Protein AF-0000000073370121 (afdb_homodimer)

InterPro domains:
  IPR009959 Polyketide cyclase SnoaL-like [PF07366] (21-141)
  IPR009959 Polyketide cyclase SnoaL-like [PTHR38436] (19-141)
  IPR032710 NTF2-like domain superfamily [SSF54427] (16-142)

Organism: Flavobacterium johnsoniae (strain ATCC 17061 / DSM 2064 / JCM 8514 / BCRC 14874 / CCUG 350202 / NBRC 14942 / NCIMB 11054 / UW101) (NCBI:txid376686)

Nearest PDB structures (foldseek):
  6hnn-assembly2_D  TM=8.855E-01  e=2.882E-12  Streptomyces antibioticus
  2gey-assembly3_C-2  TM=8.366E-01  e=4.255E-12  Streptomyces galilaeus
  2gey-assembly1_B  TM=8.283E-01  e=1.284E-11  Streptomyces galilaeus
  2gey-assembly3_A  TM=8.317E-01  e=1.896E-11  Streptomyces galilaeus
  3kkg-assembly1_A-2  TM=8.289E-01  e=3.188E-11  Jannaschia sp. CCS1

Sequence (288 aa):
MEKEDNGVVKALTKQEINTIERFYAAWNLKKPEVLDEICMPDWKDIPLAPQQEDNPKGLQAIMKFLFELCPDIEIVIHEIFGSHERAAVRASMQFTHVNEIMGIAPTNKKVTVALHEFHYLKNGKLTHTWHLEDWFGLVMQSKQMEKEDNGVVKALTKQEINTIERFYAAWNLKKPEVLDEICMPDWKDIPLAPQQEDNPKGLQAIMKFLFELCPDIEIVIHEIFGSHERAAVRASMQFTHVNEIMGIAPTNKKVTVALHEFHYLKNGKLTHTWHLEDWFGLVMQSKQ

Radius of gyration: 19.74 Å; Cα contacts (8 Å, |Δi|>4): 604; chains: 2; bounding box: 48×62×50 Å

Structure (mmCIF, N/CA/C/O backbone):
data_AF-0000000073370121-model_v1
#
loop_
_entity.id
_entity.type
_e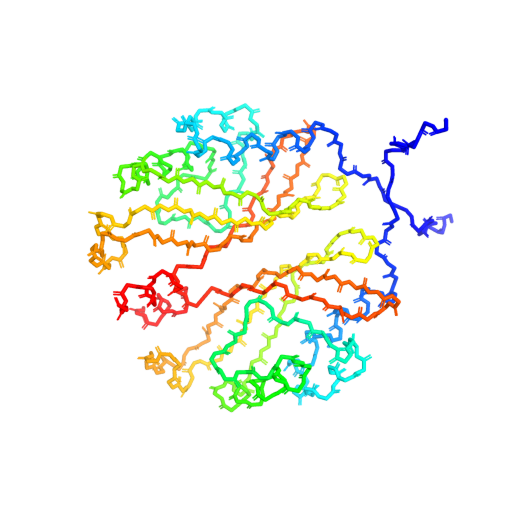ntity.pdbx_description
1 polymer 'Ester cyclase'
#
loop_
_atom_site.group_PDB
_atom_site.id
_atom_site.type_symbol
_atom_site.label_atom_id
_atom_site.label_alt_id
_atom_site.label_comp_id
_atom_site.label_asym_id
_atom_site.label_entity_id
_atom_site.label_seq_id
_atom_site.pdbx_PDB_ins_code
_atom_site.Cartn_x
_atom_site.Cartn_y
_atom_site.Cartn_z
_atom_site.occupancy
_atom_site.B_iso_or_equiv
_atom_site.auth_seq_id
_atom_site.auth_comp_id
_atom_site.auth_asym_id
_atom_site.auth_atom_id
_atom_site.pdbx_PDB_model_num
ATOM 1 N N . MET A 1 1 ? 1.938 37.844 -0.952 1 26.3 1 MET A N 1
ATOM 2 C CA . MET A 1 1 ? 0.79 37 -0.58 1 26.3 1 MET A CA 1
ATOM 3 C C . MET A 1 1 ? 1.201 35.562 -0.394 1 26.3 1 MET A C 1
ATOM 5 O O . MET A 1 1 ? 1.391 34.844 -1.372 1 26.3 1 MET A O 1
ATOM 9 N N . GLU A 1 2 ? 2.217 35.25 0.443 1 32.72 2 GLU A N 1
ATOM 10 C CA . GLU A 1 2 ? 3.236 34.344 0.982 1 32.72 2 GLU A CA 1
ATOM 11 C C . GLU A 1 2 ? 2.611 33.094 1.558 1 32.72 2 GLU A C 1
ATOM 13 O O . GLU A 1 2 ? 1.831 33.156 2.51 1 32.72 2 GLU A O 1
ATOM 18 N N . LYS A 1 3 ? 1.892 32.188 0.813 1 39.28 3 LYS A N 1
ATOM 19 C CA . LYS A 1 3 ? 1.188 30.922 1.009 1 39.28 3 LYS A CA 1
ATOM 20 C C . LYS A 1 3 ? 1.806 30.109 2.15 1 39.28 3 LYS A C 1
ATOM 22 O O . LYS A 1 3 ? 2.971 29.719 2.078 1 39.28 3 LYS A O 1
ATOM 27 N N . GLU A 1 4 ? 1.536 30.188 3.498 1 39.12 4 GLU A N 1
ATOM 28 C CA . GLU A 1 4 ? 1.832 30.125 4.926 1 39.12 4 GLU A CA 1
ATOM 29 C C . GLU A 1 4 ? 1.907 28.672 5.398 1 39.12 4 GLU A C 1
ATOM 31 O O . GLU A 1 4 ? 0.935 27.922 5.281 1 39.12 4 GLU A O 1
ATOM 36 N N . ASP A 1 5 ? 2.99 27.797 5.102 1 48.62 5 ASP A N 1
ATOM 37 C CA . ASP A 1 5 ? 3.57 26.609 5.703 1 48.62 5 ASP A CA 1
ATOM 38 C C . ASP A 1 5 ? 3.281 26.547 7.199 1 48.62 5 ASP A C 1
ATOM 40 O O . ASP A 1 5 ? 4.164 26.812 8.016 1 48.62 5 ASP A O 1
ATOM 44 N N . ASN A 1 6 ? 2.229 27.188 7.621 1 61.16 6 ASN A N 1
ATOM 45 C CA . ASN A 1 6 ? 1.932 27.359 9.039 1 61.16 6 ASN A CA 1
ATOM 46 C C . ASN A 1 6 ? 1.934 26.031 9.789 1 61.16 6 ASN A C 1
ATOM 48 O O . ASN A 1 6 ? 1.466 25.953 10.922 1 61.16 6 ASN A O 1
ATOM 52 N N . GLY A 1 7 ? 2.73 24.969 9.211 1 85.25 7 GLY A N 1
ATOM 53 C CA . GLY A 1 7 ? 3.111 23.734 9.875 1 85.25 7 GLY A CA 1
ATOM 54 C C . GLY A 1 7 ? 1.932 22.812 10.148 1 85.25 7 GLY A C 1
ATOM 55 O O . GLY A 1 7 ? 2.029 21.891 10.969 1 85.25 7 GLY A O 1
ATOM 56 N N . VAL A 1 8 ? 0.636 23.422 9.57 1 90.94 8 VAL A N 1
ATOM 57 C CA . VAL A 1 8 ? -0.536 22.594 9.82 1 90.94 8 VAL A CA 1
ATOM 58 C C . VAL A 1 8 ? -1.279 22.328 8.508 1 90.94 8 VAL A C 1
ATOM 60 O O . VAL A 1 8 ? -1.127 23.094 7.547 1 90.94 8 VAL A O 1
ATOM 63 N N . VAL A 1 9 ? -2.053 21.266 8.406 1 93.38 9 VAL A N 1
ATOM 64 C CA . VAL A 1 9 ? -2.939 20.906 7.309 1 93.38 9 VAL A CA 1
ATOM 65 C C . VAL A 1 9 ? -4.316 20.547 7.852 1 93.38 9 VAL A C 1
ATOM 67 O O . VAL A 1 9 ? -4.457 20.203 9.031 1 93.38 9 VAL A O 1
ATOM 70 N N . LYS A 1 10 ? -5.293 20.797 6.949 1 95.06 10 LYS A N 1
ATOM 71 C CA . LYS A 1 10 ? -6.617 20.359 7.391 1 95.06 10 LYS A CA 1
ATOM 72 C C . LYS A 1 10 ? -6.66 18.859 7.629 1 95.06 10 LYS A C 1
ATOM 74 O O . LYS A 1 10 ? -6.129 18.078 6.828 1 95.06 10 LYS A O 1
ATOM 79 N N . ALA A 1 11 ? -7.234 18.422 8.68 1 95.88 11 ALA A N 1
ATOM 80 C CA . ALA A 1 11 ? -7.316 17.016 9.055 1 95.88 11 ALA A CA 1
ATOM 81 C C . ALA A 1 11 ? -8.414 16.297 8.266 1 95.88 11 ALA A C 1
ATOM 83 O O . ALA A 1 11 ? -9.305 16.953 7.699 1 95.88 11 ALA A O 1
ATOM 84 N N . LEU A 1 12 ? -8.281 14.977 8.164 1 96.88 12 LEU A N 1
ATOM 85 C CA . LEU A 1 12 ? -9.422 14.188 7.711 1 96.88 12 LEU A CA 1
ATOM 86 C C . LEU A 1 12 ? -10.656 14.492 8.547 1 96.88 12 LEU A C 1
ATOM 88 O O . LEU A 1 12 ? -10.594 14.492 9.781 1 96.88 12 LEU A O 1
ATOM 92 N N . THR A 1 13 ? -11.727 14.75 7.906 1 96.56 13 THR A N 1
ATOM 93 C CA . THR A 1 13 ? -12.961 15.008 8.633 1 96.56 13 THR A CA 1
ATOM 94 C C . THR A 1 13 ? -13.594 13.695 9.102 1 96.56 13 THR A C 1
ATOM 96 O O . THR A 1 13 ? -13.242 12.625 8.617 1 96.56 13 THR A O 1
ATOM 99 N N . LYS A 1 14 ? -14.477 13.828 10.047 1 96.62 14 LYS A N 1
ATOM 100 C CA . LYS A 1 14 ? -15.227 12.664 10.5 1 96.62 14 LYS A CA 1
ATOM 101 C C . LYS A 1 14 ? -15.984 12.016 9.344 1 96.62 14 LYS A C 1
ATOM 103 O O . LYS A 1 14 ? -16.078 10.789 9.266 1 96.62 14 LYS A O 1
ATOM 108 N N . GLN A 1 15 ? -16.547 12.82 8.484 1 97.5 15 GLN A N 1
ATOM 109 C CA . GLN A 1 15 ? -17.266 12.32 7.328 1 97.5 15 GLN A CA 1
ATOM 110 C C . GLN A 1 15 ? -16.359 11.516 6.406 1 97.5 15 GLN A C 1
ATOM 112 O O . GLN A 1 15 ? -16.75 10.461 5.906 1 97.5 15 GLN A O 1
ATOM 117 N N . GLU A 1 16 ? -15.18 12.023 6.129 1 98.12 16 GLU A N 1
ATOM 118 C CA . GLU A 1 16 ? -14.219 11.328 5.281 1 98.12 16 GLU A CA 1
ATOM 119 C C . GLU A 1 16 ? -13.805 9.992 5.891 1 98.12 16 GLU A C 1
ATOM 121 O O . GLU A 1 16 ? -13.75 8.977 5.195 1 98.12 16 GLU A O 1
ATOM 126 N N . ILE A 1 17 ? -13.547 10.016 7.176 1 98.19 17 ILE A N 1
ATOM 127 C CA . ILE A 1 17 ? -13.172 8.789 7.875 1 98.19 17 ILE A CA 1
ATOM 128 C C . ILE A 1 17 ? -14.32 7.785 7.812 1 98.19 17 ILE A C 1
ATOM 130 O O . ILE A 1 17 ? -14.102 6.602 7.539 1 98.19 17 ILE A O 1
ATOM 134 N N . ASN A 1 18 ? -15.5 8.266 8.07 1 98.5 18 ASN A N 1
ATOM 135 C CA . ASN A 1 18 ? -16.672 7.406 7.984 1 98.5 18 ASN A CA 1
ATOM 136 C C . ASN A 1 18 ? -16.828 6.789 6.594 1 98.5 18 ASN A C 1
ATOM 138 O O . ASN A 1 18 ? -17.141 5.605 6.469 1 98.5 18 ASN A O 1
ATOM 142 N N . THR A 1 19 ? -16.625 7.562 5.562 1 98.81 19 THR A N 1
ATOM 143 C CA . THR A 1 19 ? -16.688 7.078 4.188 1 98.81 19 THR A CA 1
ATOM 144 C C . THR A 1 19 ? -15.688 5.949 3.963 1 98.81 19 THR A C 1
ATOM 146 O O . THR A 1 19 ? -16.031 4.902 3.41 1 98.81 19 THR A O 1
ATOM 149 N N . ILE A 1 20 ? -14.484 6.117 4.395 1 98.75 20 ILE A N 1
ATOM 150 C CA . ILE A 1 20 ? -13.438 5.117 4.238 1 98.75 20 ILE A CA 1
ATOM 151 C C . ILE A 1 20 ? -13.812 3.848 5 1 98.75 20 ILE A C 1
ATOM 153 O O . ILE A 1 20 ? -13.695 2.74 4.473 1 98.75 20 ILE A O 1
ATOM 157 N N . GLU A 1 21 ? -14.281 4.027 6.223 1 98.81 21 GLU A N 1
ATOM 158 C CA . GLU A 1 21 ? -14.688 2.877 7.027 1 98.81 21 GLU A CA 1
ATOM 159 C C . GLU A 1 21 ? -15.836 2.119 6.371 1 98.81 21 GLU A C 1
ATOM 161 O O . GLU A 1 21 ? -15.867 0.887 6.391 1 98.81 21 GLU A O 1
ATOM 166 N N . ARG A 1 22 ? -16.719 2.822 5.797 1 98.81 22 ARG A N 1
ATOM 167 C CA . ARG A 1 22 ? -17.859 2.199 5.113 1 98.81 22 ARG A CA 1
ATOM 168 C C . ARG A 1 22 ? -17.391 1.419 3.887 1 98.81 22 ARG A C 1
ATOM 170 O O . ARG A 1 22 ? -17.938 0.367 3.566 1 98.81 22 ARG A O 1
ATOM 177 N N . PHE A 1 23 ? -16.406 1.919 3.205 1 98.94 23 PHE A N 1
ATOM 178 C CA . PHE A 1 23 ? -15.836 1.229 2.055 1 98.94 23 PHE A CA 1
ATOM 179 C C . PHE A 1 23 ? -15.367 -0.172 2.439 1 98.94 23 PHE A C 1
ATOM 181 O O . PHE A 1 23 ? -15.719 -1.15 1.777 1 98.94 23 PHE A O 1
ATOM 188 N N . TYR A 1 24 ? -14.688 -0.319 3.494 1 98.75 24 TYR A N 1
ATOM 189 C CA . TYR A 1 24 ? -14.172 -1.612 3.92 1 98.75 24 TYR A CA 1
ATOM 190 C C . TYR A 1 24 ? -15.258 -2.447 4.582 1 98.75 24 TYR A C 1
ATOM 192 O O . TYR A 1 24 ? -15.266 -3.676 4.461 1 98.75 24 TYR A O 1
ATOM 200 N N . ALA A 1 25 ? -16.203 -1.743 5.34 1 98.56 25 ALA A N 1
ATOM 201 C CA . ALA A 1 25 ? -17.312 -2.457 5.961 1 98.56 25 ALA A CA 1
ATOM 202 C C . ALA A 1 25 ? -18.188 -3.135 4.91 1 98.56 25 ALA A C 1
ATOM 204 O O . ALA A 1 25 ? -18.797 -4.168 5.18 1 98.56 25 ALA A O 1
ATOM 205 N N . ALA A 1 26 ? -18.188 -2.562 3.703 1 98.62 26 ALA A N 1
ATOM 206 C CA . ALA A 1 26 ? -18.969 -3.15 2.613 1 98.62 26 ALA A CA 1
ATOM 207 C C . ALA A 1 26 ? -18.516 -4.578 2.324 1 98.62 26 ALA A C 1
ATOM 209 O O . ALA A 1 26 ? -19.312 -5.426 1.933 1 98.62 26 ALA A O 1
ATOM 210 N N . TRP A 1 27 ? -17.234 -4.848 2.479 1 98.06 27 TRP A N 1
ATOM 211 C CA . TRP A 1 27 ? -16.672 -6.188 2.307 1 98.06 27 TRP A CA 1
ATOM 212 C C . TRP A 1 27 ? -17.141 -7.113 3.424 1 98.06 27 TRP A C 1
ATOM 214 O O . TRP A 1 27 ? -17.562 -8.242 3.166 1 98.06 27 TRP A O 1
ATOM 224 N N . ASN A 1 28 ? -17.094 -6.574 4.629 1 97.62 28 ASN A N 1
ATOM 225 C CA . ASN A 1 28 ? -17.453 -7.355 5.809 1 97.62 28 ASN A CA 1
ATOM 226 C C . ASN A 1 28 ? -18.938 -7.707 5.816 1 97.62 28 ASN A C 1
ATOM 228 O O . ASN A 1 28 ? -19.312 -8.82 6.188 1 97.62 28 ASN A O 1
ATOM 232 N N . LEU A 1 29 ? -19.719 -6.805 5.383 1 97.56 29 LEU A N 1
ATOM 233 C CA . LEU A 1 29 ? -21.172 -6.949 5.422 1 97.56 29 LEU A CA 1
ATOM 234 C C . LEU A 1 29 ? -21.703 -7.543 4.121 1 97.56 29 LEU A C 1
ATOM 236 O O . LEU A 1 29 ? -22.891 -7.84 4.004 1 97.56 29 LEU A O 1
ATOM 240 N N . LYS A 1 30 ? -20.844 -7.711 3.131 1 98.19 30 LYS A N 1
ATOM 241 C CA . LYS A 1 30 ? -21.203 -8.203 1.805 1 98.19 30 LYS A CA 1
ATOM 242 C C . LYS A 1 30 ? -22.281 -7.348 1.169 1 98.19 30 LYS A C 1
ATOM 244 O O . LYS A 1 30 ? -23.297 -7.871 0.691 1 98.19 30 LYS A O 1
ATOM 249 N N . LYS A 1 31 ? -22.047 -6.055 1.246 1 98.44 31 LYS A N 1
ATOM 250 C CA . LYS A 1 31 ? -22.984 -5.074 0.69 1 98.44 31 LYS A CA 1
ATOM 251 C C . LYS A 1 31 ? -22.281 -4.148 -0.3 1 98.44 31 LYS A C 1
ATOM 253 O O . LYS A 1 31 ? -22.047 -2.975 -0.007 1 98.44 31 LYS A O 1
ATOM 258 N N . PRO A 1 32 ? -22.016 -4.672 -1.471 1 98.5 32 PRO A N 1
ATOM 259 C CA . PRO A 1 32 ? -21.266 -3.879 -2.447 1 98.5 32 PRO A CA 1
ATOM 260 C C . PRO A 1 32 ? -22 -2.617 -2.879 1 98.5 32 PRO A C 1
ATOM 262 O O . PRO A 1 32 ? -21.375 -1.646 -3.314 1 98.5 32 PRO A O 1
ATOM 265 N N . GLU A 1 33 ? -23.312 -2.523 -2.699 1 98.5 33 GLU A N 1
ATOM 266 C CA . GLU A 1 33 ? -24.125 -1.398 -3.154 1 98.5 33 GLU A CA 1
ATOM 267 C C . GLU A 1 33 ? -23.797 -0.129 -2.375 1 98.5 33 GLU A C 1
ATOM 269 O O . GLU A 1 33 ? -24.141 0.975 -2.801 1 98.5 33 GLU A O 1
ATOM 274 N N . VAL A 1 34 ? -23.203 -0.268 -1.212 1 98.69 34 VAL A N 1
ATOM 275 C CA . VAL A 1 34 ? -22.766 0.871 -0.415 1 98.69 34 VAL A CA 1
ATOM 276 C C . VAL A 1 34 ? -21.844 1.758 -1.249 1 98.69 34 VAL A C 1
ATOM 278 O O . VAL A 1 34 ? -21.812 2.977 -1.067 1 98.69 34 VAL A O 1
ATOM 281 N N . LEU A 1 35 ? -21.062 1.164 -2.217 1 98.81 35 LEU A N 1
ATOM 282 C CA . LEU A 1 35 ? -20.141 1.916 -3.053 1 98.81 35 LEU A CA 1
ATOM 283 C C . LEU A 1 35 ? -20.859 3.006 -3.83 1 98.81 35 LEU A C 1
ATOM 285 O O . LEU A 1 35 ? -20.297 4.066 -4.102 1 98.81 35 LEU A O 1
ATOM 289 N N . ASP A 1 36 ? -22.141 2.82 -4.164 1 98.56 36 ASP A N 1
ATOM 290 C CA . ASP A 1 36 ? -22.938 3.822 -4.867 1 98.56 36 ASP A CA 1
ATOM 291 C C . ASP A 1 36 ? -23.141 5.066 -4.004 1 98.56 36 ASP A C 1
ATOM 293 O O . ASP A 1 36 ? -23.344 6.164 -4.527 1 98.56 36 ASP A O 1
ATOM 297 N N . GLU A 1 37 ? -23.078 4.879 -2.74 1 98.62 37 GLU A N 1
ATOM 298 C CA . GLU A 1 37 ? -23.312 5.977 -1.807 1 98.62 37 GLU A CA 1
ATOM 299 C C . GLU A 1 37 ? -22.031 6.727 -1.498 1 98.62 37 GLU A C 1
ATOM 301 O O . GLU A 1 37 ? -22.031 7.953 -1.354 1 98.62 37 GLU A O 1
ATOM 306 N N . ILE A 1 38 ? -20.969 6.012 -1.434 1 98.88 38 ILE A N 1
ATOM 307 C CA . ILE A 1 38 ? -19.766 6.605 -0.842 1 98.88 38 ILE A CA 1
ATOM 308 C C . ILE A 1 38 ? -18.766 6.949 -1.939 1 98.88 38 ILE A C 1
ATOM 310 O O . ILE A 1 38 ? -17.797 7.664 -1.696 1 98.88 38 ILE A O 1
ATOM 314 N N . CYS A 1 39 ? -18.922 6.473 -3.146 1 98.88 39 CYS A N 1
ATOM 315 C CA . CYS A 1 39 ? -18.031 6.785 -4.27 1 98.88 39 CYS A CA 1
ATOM 316 C C . CYS A 1 39 ? -18.703 7.758 -5.23 1 98.88 39 CYS A C 1
ATOM 318 O O . CYS A 1 39 ? -19.922 7.723 -5.414 1 98.88 39 CYS A O 1
ATOM 320 N N . MET A 1 40 ? -17.891 8.609 -5.832 1 98.75 40 MET A N 1
ATOM 321 C CA . MET A 1 40 ? -18.359 9.367 -6.984 1 98.75 40 MET A CA 1
ATOM 322 C C . MET A 1 40 ? -18.719 8.438 -8.141 1 98.75 40 MET A C 1
ATOM 324 O O . MET A 1 40 ? -18.125 7.355 -8.273 1 98.75 40 MET A O 1
ATOM 328 N N . PRO A 1 41 ? -19.609 8.867 -9.031 1 98.12 41 PRO A N 1
ATOM 329 C CA . PRO A 1 41 ? -20 8.008 -10.148 1 98.12 41 PRO A CA 1
ATOM 330 C C . PRO A 1 41 ? -18.844 7.676 -11.078 1 98.12 41 PRO A C 1
ATOM 332 O O . PRO A 1 41 ? -18.844 6.625 -11.727 1 98.12 41 PRO A O 1
ATOM 335 N N . ASP A 1 42 ? -17.875 8.539 -11.102 1 98.31 42 ASP A N 1
ATOM 336 C CA . ASP A 1 42 ? -16.719 8.32 -11.961 1 98.31 42 ASP A CA 1
ATOM 337 C C . ASP A 1 42 ? -15.5 7.906 -11.141 1 98.31 42 ASP A C 1
ATOM 339 O O . ASP A 1 42 ? -14.359 8.156 -11.539 1 98.31 42 ASP A O 1
ATOM 343 N N . TRP A 1 43 ? -15.742 7.414 -9.969 1 98.75 43 TRP A N 1
ATOM 344 C CA . TRP A 1 43 ? -14.68 6.922 -9.094 1 98.75 43 TRP A CA 1
ATOM 345 C C . TRP A 1 43 ? -13.719 6.016 -9.859 1 98.75 43 TRP A C 1
ATOM 347 O O . TRP A 1 43 ? -14.156 5.176 -10.648 1 98.75 43 TRP A O 1
ATOM 357 N N . LYS A 1 44 ? -12.445 6.195 -9.578 1 98.88 44 LYS A N 1
ATOM 358 C CA . LYS A 1 44 ? -11.391 5.43 -10.234 1 98.88 44 LYS A CA 1
ATOM 359 C C . LYS A 1 44 ? -10.789 4.398 -9.289 1 98.88 44 LYS A C 1
ATOM 361 O O . LYS A 1 44 ? -10.273 4.75 -8.227 1 98.88 44 LYS A O 1
ATOM 366 N N . ASP A 1 45 ? -10.945 3.182 -9.617 1 98.75 45 ASP A N 1
ATOM 367 C CA . ASP A 1 45 ? -10.234 2.082 -8.977 1 98.75 45 ASP A CA 1
ATOM 368 C C . ASP A 1 45 ? -8.945 1.754 -9.719 1 98.75 45 ASP A C 1
ATOM 370 O O . ASP A 1 45 ? -8.977 1.347 -10.883 1 98.75 45 ASP A O 1
ATOM 374 N N . ILE A 1 46 ? -7.773 1.938 -9.023 1 98.56 46 ILE A N 1
ATOM 375 C CA . ILE A 1 46 ? -6.504 1.901 -9.742 1 98.56 46 ILE A CA 1
ATOM 376 C C . ILE A 1 46 ? -5.586 0.857 -9.109 1 98.56 46 ILE A C 1
ATOM 378 O O . ILE A 1 46 ? -5.238 0.958 -7.93 1 98.56 46 ILE A O 1
ATOM 382 N N . PRO A 1 47 ? -5.133 -0.06 -9.953 1 97.44 47 PRO A N 1
ATOM 383 C CA . PRO A 1 47 ? -5.465 -0.326 -11.359 1 97.44 47 PRO A CA 1
ATOM 384 C C . PRO A 1 47 ? -6.777 -1.09 -11.516 1 97.44 47 PRO A C 1
ATOM 386 O O . PRO A 1 47 ? -7.293 -1.647 -10.547 1 97.44 47 PRO A O 1
ATOM 389 N N . LEU A 1 48 ? -7.301 -1.135 -12.711 1 97.75 48 LEU A N 1
ATOM 390 C CA . LEU A 1 48 ? -8.477 -1.943 -13.023 1 97.75 48 LEU A CA 1
ATOM 391 C C . LEU A 1 48 ? -8.086 -3.404 -13.227 1 97.75 48 LEU A C 1
ATOM 393 O O . LEU A 1 48 ? -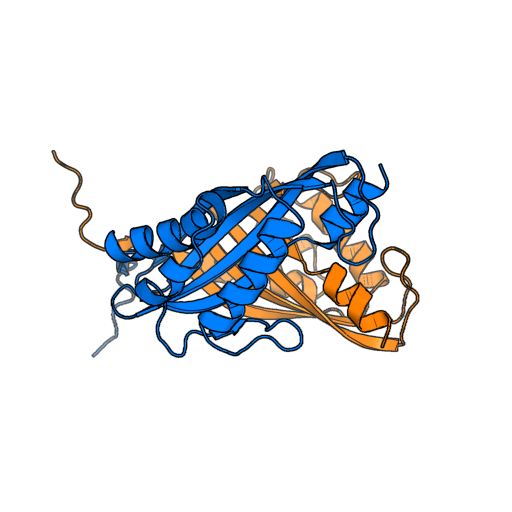7.047 -3.699 -13.812 1 97.75 48 LEU A O 1
ATOM 397 N N . ALA A 1 49 ? -8.961 -4.301 -12.695 1 94.25 49 ALA A N 1
ATOM 398 C CA . ALA A 1 49 ? -8.867 -5.695 -13.109 1 94.25 49 ALA A CA 1
ATOM 399 C C . ALA A 1 49 ? -9.25 -5.863 -14.578 1 94.25 49 ALA A C 1
ATOM 401 O O . ALA A 1 49 ? -9.883 -4.98 -15.164 1 94.25 49 ALA A O 1
ATOM 402 N N . PRO A 1 50 ? -8.766 -6.992 -15.133 1 91.38 50 PRO A N 1
ATOM 403 C CA . PRO A 1 50 ? -9.195 -7.234 -16.516 1 91.38 50 PRO A CA 1
ATOM 404 C C . PRO A 1 50 ? -10.719 -7.188 -16.672 1 91.38 50 PRO A C 1
ATOM 406 O O . PRO A 1 50 ? -11.438 -7.828 -15.898 1 91.38 50 PRO A O 1
ATOM 409 N N . GLN A 1 51 ? -11.234 -6.359 -17.516 1 94.56 51 GLN A N 1
ATOM 410 C CA . GLN A 1 51 ? -12.641 -6.266 -17.906 1 94.56 51 GLN A CA 1
ATOM 411 C C . GLN A 1 51 ? -13.461 -5.539 -16.844 1 94.56 51 GLN A C 1
ATOM 413 O O . GLN A 1 51 ? -14.688 -5.484 -16.922 1 94.56 51 GLN A O 1
ATOM 418 N N . GLN A 1 52 ? -12.844 -5.059 -15.852 1 97.75 52 GLN A N 1
ATOM 419 C CA . GLN A 1 52 ? -13.562 -4.293 -14.844 1 97.75 52 GLN A CA 1
ATOM 420 C C . GLN A 1 52 ? -14.078 -2.977 -15.414 1 97.75 52 GLN A C 1
ATOM 422 O O . GLN A 1 52 ? -13.336 -2.236 -16.047 1 97.75 52 GLN A O 1
ATOM 427 N N . GLU A 1 53 ? -15.383 -2.715 -15.148 1 98.12 53 GLU A N 1
ATOM 428 C CA . GLU A 1 53 ? -15.906 -1.396 -15.492 1 98.12 53 GLU A CA 1
ATOM 429 C C . GLU A 1 53 ? -15.242 -0.305 -14.656 1 98.12 53 GLU A C 1
ATOM 431 O O . GLU A 1 53 ? -14.969 -0.506 -13.469 1 98.12 53 GLU A O 1
ATOM 436 N N . ASP A 1 54 ? -15 0.82 -15.281 1 98.31 54 ASP A N 1
ATOM 437 C CA . ASP A 1 54 ? -14.289 1.915 -14.625 1 98.31 54 ASP A CA 1
ATOM 438 C C . ASP A 1 54 ? -15.258 2.826 -13.875 1 98.31 54 ASP A C 1
ATOM 440 O O . ASP A 1 54 ? -15.406 4 -14.219 1 98.31 54 ASP A O 1
ATOM 444 N N . ASN A 1 55 ? -15.906 2.311 -12.945 1 98.31 55 ASN A N 1
ATOM 445 C CA . ASN A 1 55 ? -16.875 2.955 -12.055 1 98.31 55 ASN A CA 1
ATOM 446 C C . ASN A 1 55 ? -17.203 2.068 -10.859 1 98.31 55 ASN A C 1
ATOM 448 O O . ASN A 1 55 ? -16.703 0.955 -10.742 1 98.31 55 ASN A O 1
ATOM 452 N N . PRO A 1 56 ? -17.984 2.541 -9.898 1 98.75 56 PRO A N 1
ATOM 453 C CA . PRO A 1 56 ? -18.266 1.746 -8.703 1 98.75 56 PRO A CA 1
ATOM 454 C C . PRO A 1 56 ? -18.891 0.392 -9.023 1 98.75 56 PRO A C 1
ATOM 456 O O . PRO A 1 56 ? -18.656 -0.588 -8.312 1 98.75 56 PRO A O 1
ATOM 459 N N . LYS A 1 57 ? -19.625 0.283 -10.078 1 98.69 57 LYS A N 1
ATOM 460 C CA . LYS A 1 57 ? -20.25 -0.984 -10.453 1 98.69 57 LYS A CA 1
ATOM 461 C C . LYS A 1 57 ? -19.203 -2.035 -10.789 1 98.69 57 LYS A C 1
ATOM 463 O O . LYS A 1 57 ? -19.406 -3.225 -10.539 1 98.69 57 LYS A O 1
ATOM 468 N N . GLY A 1 58 ? -18.125 -1.569 -11.336 1 98.69 58 GLY A N 1
ATOM 469 C CA . GLY A 1 58 ? -17.047 -2.488 -11.633 1 98.69 58 GLY A CA 1
ATOM 470 C C . GLY A 1 58 ? -16.516 -3.201 -10.406 1 98.69 58 GLY A C 1
ATOM 471 O O . GLY A 1 58 ? -16.344 -4.422 -10.414 1 98.69 58 GLY A O 1
ATOM 472 N N . LEU A 1 59 ? -16.219 -2.443 -9.375 1 98.69 59 LEU A N 1
ATOM 473 C CA . LEU A 1 59 ? -15.727 -3.076 -8.164 1 98.69 59 LEU A CA 1
ATOM 474 C C . LEU A 1 59 ? -16.812 -3.914 -7.5 1 98.69 59 LEU A C 1
ATOM 476 O O . LEU A 1 59 ? -16.531 -4.957 -6.91 1 98.69 59 LEU A O 1
ATOM 480 N N . GLN A 1 60 ? -18.062 -3.449 -7.609 1 98.75 60 GLN A N 1
ATOM 481 C CA . GLN A 1 60 ? -19.156 -4.234 -7.043 1 98.75 60 GLN A CA 1
ATOM 482 C C . GLN A 1 60 ? -19.203 -5.637 -7.641 1 98.75 60 GLN A C 1
ATOM 484 O O . GLN A 1 60 ? -19.391 -6.621 -6.922 1 98.75 60 GLN A O 1
ATOM 489 N N . ALA A 1 61 ? -19 -5.723 -8.93 1 98.56 61 ALA A N 1
ATOM 490 C CA . ALA A 1 61 ? -18.984 -7.02 -9.602 1 98.56 61 ALA A CA 1
ATOM 491 C C . ALA A 1 61 ? -17.828 -7.887 -9.094 1 98.56 61 ALA A C 1
ATOM 493 O O . ALA A 1 61 ? -18.016 -9.078 -8.844 1 98.56 61 ALA A O 1
ATOM 494 N N . ILE A 1 62 ? -16.719 -7.324 -8.93 1 97.69 62 ILE A N 1
ATOM 495 C CA . ILE A 1 62 ? -15.539 -8.039 -8.43 1 97.69 62 ILE A CA 1
ATOM 496 C C . ILE A 1 62 ? -15.797 -8.5 -7 1 97.69 62 ILE A C 1
ATOM 498 O O . ILE A 1 62 ? -15.461 -9.633 -6.641 1 97.69 62 ILE A O 1
ATOM 502 N N . MET A 1 63 ? -16.344 -7.617 -6.172 1 98.19 63 MET A N 1
ATOM 503 C CA . MET A 1 63 ? -16.672 -7.977 -4.793 1 98.19 63 MET A CA 1
ATOM 504 C C . MET A 1 63 ? -17.594 -9.195 -4.754 1 98.19 63 MET A C 1
ATOM 506 O O . MET A 1 63 ? -17.344 -10.133 -3.988 1 98.19 63 MET A O 1
ATOM 510 N N . LYS A 1 64 ? -18.609 -9.195 -5.555 1 97.94 64 LYS A N 1
ATOM 511 C CA . LYS A 1 64 ? -19.547 -10.312 -5.59 1 97.94 64 LYS A CA 1
ATOM 512 C C . LYS A 1 64 ? -18.844 -11.617 -5.957 1 97.94 64 LYS A C 1
ATOM 514 O O . LYS A 1 64 ? -19.109 -12.664 -5.363 1 97.94 64 LYS A O 1
ATOM 519 N N . PHE A 1 65 ? -18 -11.523 -6.887 1 96.88 65 PHE A N 1
ATOM 520 C CA . PHE A 1 65 ? -17.203 -12.672 -7.285 1 96.88 65 PHE A CA 1
ATOM 521 C C . PHE A 1 65 ? -16.328 -13.156 -6.129 1 96.88 65 PHE A C 1
ATOM 523 O O . PHE A 1 65 ? -16.281 -14.359 -5.844 1 96.88 65 PHE A O 1
ATOM 530 N N . LEU A 1 66 ? -15.664 -12.242 -5.371 1 96.88 66 LEU A N 1
ATOM 531 C CA . LEU A 1 66 ? -14.773 -12.594 -4.273 1 96.88 66 LEU A CA 1
ATOM 532 C C . LEU A 1 66 ? -15.562 -13.133 -3.088 1 96.88 66 LEU A C 1
ATOM 534 O O . LEU A 1 66 ? -15.078 -14.008 -2.359 1 96.88 66 LEU A O 1
ATOM 538 N N . PHE A 1 67 ? -16.797 -12.664 -2.963 1 97.62 67 PHE A N 1
ATOM 539 C CA . PHE A 1 67 ? -17.656 -13.195 -1.902 1 97.62 67 PHE A CA 1
ATOM 540 C C . PHE A 1 67 ? -17.938 -14.672 -2.123 1 97.62 67 PHE A C 1
ATOM 542 O O . PHE A 1 67 ? -18.078 -15.43 -1.164 1 97.62 67 PHE A O 1
ATOM 549 N N . GLU A 1 68 ? -18.016 -15.047 -3.367 1 96.69 68 GLU A N 1
ATOM 550 C CA . GLU A 1 68 ? -18.219 -16.453 -3.695 1 96.69 68 GLU A CA 1
ATOM 551 C C . GLU A 1 68 ? -16.938 -17.266 -3.482 1 96.69 68 GLU A C 1
ATOM 553 O O . GLU A 1 68 ? -16.984 -18.375 -2.967 1 96.69 68 GLU A O 1
ATOM 558 N N . LEU A 1 69 ? -15.844 -16.688 -3.859 1 95.81 69 LEU A N 1
ATOM 559 C CA . LEU A 1 69 ? -14.555 -17.359 -3.771 1 95.81 69 LEU A CA 1
ATOM 560 C C . LEU A 1 69 ? -14.102 -17.484 -2.32 1 95.81 69 LEU A C 1
ATOM 562 O O . LEU A 1 69 ? -13.469 -18.469 -1.945 1 95.81 69 LEU A O 1
ATOM 566 N N . CYS A 1 70 ? -14.383 -16.438 -1.536 1 97.62 70 CYS A N 1
ATOM 567 C CA . CYS A 1 70 ? -14 -16.328 -0.133 1 97.62 70 CYS A CA 1
ATOM 568 C C . CYS A 1 70 ? -15.203 -15.969 0.731 1 97.62 70 CYS A C 1
ATOM 570 O O . CYS A 1 70 ? -15.328 -14.828 1.184 1 97.62 70 CYS A O 1
ATOM 572 N N . PRO A 1 71 ?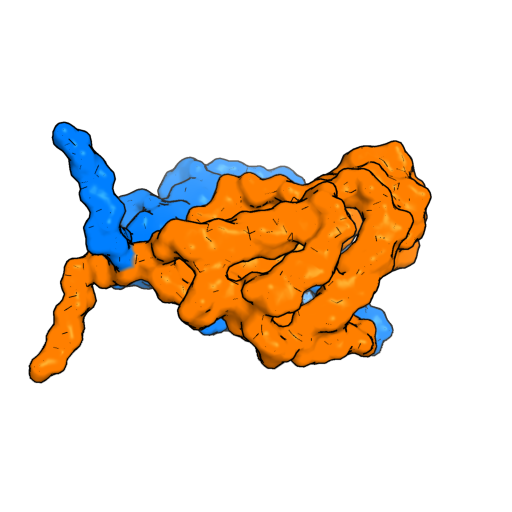 -15.992 -16.891 1.083 1 97.5 71 PRO A N 1
ATOM 573 C CA . PRO A 1 71 ? -17.281 -16.609 1.71 1 97.5 71 PRO A CA 1
ATOM 574 C C . PRO A 1 71 ? -17.141 -15.938 3.072 1 97.5 71 PRO A C 1
ATOM 576 O O . PRO A 1 71 ? -18.047 -15.219 3.504 1 97.5 71 PRO A O 1
ATOM 579 N N . ASP A 1 72 ? -16.062 -16.156 3.768 1 98.25 72 ASP A N 1
ATOM 580 C CA . ASP A 1 72 ? -15.898 -15.562 5.09 1 98.25 72 ASP A CA 1
ATOM 581 C C . ASP A 1 72 ? -14.898 -14.414 5.059 1 98.25 72 ASP A C 1
ATOM 583 O O . ASP A 1 72 ? -14.25 -14.117 6.062 1 98.25 72 ASP A O 1
ATOM 587 N N . ILE A 1 73 ? -14.727 -13.797 3.912 1 98.31 73 ILE A N 1
ATOM 588 C CA . ILE A 1 73 ? -13.773 -12.703 3.717 1 98.31 73 ILE A CA 1
ATOM 589 C C . ILE A 1 73 ? -14.086 -11.57 4.688 1 98.31 73 ILE A C 1
ATOM 591 O O . ILE A 1 73 ? -15.25 -11.203 4.879 1 98.31 73 ILE A O 1
ATOM 595 N N . GLU A 1 74 ? -13.07 -11.031 5.289 1 98.31 74 GLU A N 1
ATOM 596 C CA . GLU A 1 74 ? -13.156 -9.883 6.184 1 98.31 74 GLU A CA 1
ATOM 597 C C . GLU A 1 74 ? -11.961 -8.945 5.996 1 98.31 74 GLU A C 1
ATOM 599 O O . GLU A 1 74 ? -10.828 -9.406 5.82 1 98.31 74 GLU A O 1
ATOM 604 N N . ILE A 1 75 ? -12.25 -7.719 6.035 1 98.75 75 ILE A N 1
ATOM 605 C CA . ILE A 1 75 ? -11.18 -6.734 6 1 98.75 75 ILE A CA 1
ATOM 606 C C . ILE A 1 75 ? -10.984 -6.129 7.391 1 98.75 75 ILE A C 1
ATOM 608 O O . ILE A 1 75 ? -11.945 -5.676 8.016 1 98.75 75 ILE A O 1
ATOM 612 N N . VAL A 1 76 ? -9.836 -6.172 7.891 1 98.75 76 VAL A N 1
ATOM 613 C CA . VAL A 1 76 ? -9.461 -5.57 9.164 1 98.75 76 VAL A CA 1
ATOM 614 C C . VAL A 1 76 ? -8.609 -4.328 8.914 1 98.75 76 VAL A C 1
ATOM 616 O O . VAL A 1 76 ? -7.516 -4.414 8.352 1 98.75 76 VAL A O 1
ATOM 619 N N . ILE A 1 77 ? -9.086 -3.189 9.32 1 98.81 77 ILE A N 1
ATOM 620 C CA . ILE A 1 77 ? -8.336 -1.945 9.203 1 98.81 77 ILE A CA 1
ATOM 621 C C . ILE A 1 77 ? -7.312 -1.848 10.328 1 98.81 77 ILE A C 1
ATOM 623 O O . ILE A 1 77 ? -7.656 -1.989 11.5 1 98.81 77 ILE A O 1
ATOM 627 N N . HIS A 1 78 ? -6.113 -1.63 10.008 1 98.69 78 HIS A N 1
ATOM 628 C CA . HIS A 1 78 ? -5.074 -1.441 11.016 1 98.69 78 HIS A CA 1
ATOM 629 C C . HIS A 1 78 ? -4.863 0.038 11.32 1 98.69 78 HIS A C 1
ATOM 631 O O . HIS A 1 78 ? -4.625 0.412 12.469 1 98.69 78 HIS A O 1
ATOM 637 N N . GLU A 1 79 ? -4.973 0.843 10.234 1 98.12 79 GLU A N 1
ATOM 638 C CA . GLU A 1 79 ? -4.73 2.271 10.414 1 98.12 79 GLU A CA 1
ATOM 639 C C . GLU A 1 79 ? -5.309 3.078 9.25 1 98.12 79 GLU A C 1
ATOM 641 O O . GLU A 1 79 ? -5.242 2.65 8.102 1 98.12 79 GLU A O 1
ATOM 646 N N . ILE A 1 80 ? -5.879 4.191 9.57 1 98.12 80 ILE A N 1
ATOM 647 C CA . ILE A 1 80 ? -6.25 5.246 8.633 1 98.12 80 ILE A CA 1
ATOM 648 C C . ILE A 1 80 ? -5.57 6.555 9.039 1 98.12 80 ILE A C 1
ATOM 650 O O . ILE A 1 80 ? -5.695 7 10.18 1 98.12 80 ILE A O 1
ATOM 654 N N . PHE A 1 81 ? -4.789 7.102 8.117 1 95.31 81 PHE A N 1
ATOM 655 C CA . PHE A 1 81 ? -4.344 8.461 8.391 1 95.31 81 PHE A CA 1
ATOM 656 C C . PHE A 1 81 ? -4.199 9.258 7.102 1 95.31 81 PHE A C 1
ATOM 658 O O . PHE A 1 81 ? -4.41 8.727 6.012 1 95.31 81 PHE A O 1
ATOM 665 N N . GLY A 1 82 ? -3.949 10.523 7.211 1 95.81 82 GLY A N 1
ATOM 666 C CA . GLY A 1 82 ? -3.867 11.461 6.105 1 95.81 82 GLY A CA 1
ATOM 667 C C . GLY A 1 82 ? -4.281 12.867 6.488 1 95.81 82 GLY A C 1
ATOM 668 O O . GLY A 1 82 ? -4.152 13.266 7.648 1 95.81 82 GLY A O 1
ATOM 669 N N . SER A 1 83 ? -4.605 13.594 5.457 1 95.06 83 SER A N 1
ATOM 670 C CA . SER A 1 83 ? -5.148 14.945 5.59 1 95.06 83 SER A CA 1
ATOM 671 C C . SER A 1 83 ? -6.391 15.125 4.727 1 95.06 83 SER A C 1
ATOM 673 O O . SER A 1 83 ? -6.77 14.227 3.975 1 95.06 83 SER A O 1
ATOM 675 N N . HIS A 1 84 ? -7.008 16.234 4.906 1 96.06 84 HIS A N 1
ATOM 676 C CA . HIS A 1 84 ? -8.266 16.516 4.223 1 96.06 84 HIS A CA 1
ATOM 677 C C . HIS A 1 84 ? -8.211 16.078 2.766 1 96.06 84 HIS A C 1
ATOM 679 O O . HIS A 1 84 ? -7.266 16.406 2.047 1 96.06 84 HIS A O 1
ATOM 685 N N . GLU A 1 85 ? -9.133 15.141 2.354 1 97.88 85 GLU A N 1
ATOM 686 C CA . GLU A 1 85 ? -9.438 14.672 1.004 1 97.88 85 GLU A CA 1
ATOM 687 C C . GLU A 1 85 ? -8.398 13.664 0.524 1 97.88 85 GLU A C 1
ATOM 689 O O . GLU A 1 85 ? -8.422 13.25 -0.636 1 97.88 85 GLU A O 1
ATOM 694 N N . ARG A 1 86 ? -7.488 13.234 1.372 1 97.88 86 ARG A N 1
ATOM 695 C CA . ARG A 1 86 ? -6.516 12.188 1.068 1 97.88 86 ARG A CA 1
ATOM 696 C C . ARG A 1 86 ? -6.316 11.258 2.264 1 97.88 86 ARG A C 1
ATOM 698 O O . ARG A 1 86 ? -5.98 11.719 3.359 1 97.88 86 ARG A O 1
ATOM 705 N N . ALA A 1 87 ? -6.492 10.016 2.049 1 98.44 87 ALA A N 1
ATOM 706 C CA . ALA A 1 87 ? -6.344 9.055 3.137 1 98.44 87 ALA A CA 1
ATOM 707 C C . ALA A 1 87 ? -5.531 7.84 2.689 1 98.44 87 ALA A C 1
ATOM 709 O O . ALA A 1 87 ? -5.691 7.355 1.567 1 98.44 87 ALA A O 1
ATOM 710 N N . ALA A 1 88 ? -4.695 7.414 3.512 1 98.69 88 ALA A N 1
ATOM 711 C CA . ALA A 1 88 ? -3.977 6.148 3.369 1 98.69 88 ALA A CA 1
ATOM 712 C C . ALA A 1 88 ? -4.469 5.121 4.387 1 98.69 88 ALA A C 1
ATOM 714 O O . ALA A 1 88 ? -4.691 5.449 5.551 1 98.69 88 ALA A O 1
ATOM 715 N N . VAL A 1 89 ? -4.625 3.891 3.945 1 98.88 89 VAL A N 1
ATOM 716 C CA . VAL A 1 89 ? -5.199 2.854 4.797 1 98.88 89 VAL A CA 1
ATOM 717 C C . VAL A 1 89 ? -4.324 1.603 4.746 1 98.88 89 VAL A C 1
ATOM 719 O O . VAL A 1 89 ? -4.051 1.07 3.668 1 98.88 89 VAL A O 1
ATOM 722 N N . ARG A 1 90 ? -3.832 1.172 5.855 1 98.75 90 ARG A N 1
ATOM 723 C CA . ARG A 1 90 ? -3.258 -0.157 6.039 1 98.75 90 ARG A CA 1
ATOM 724 C C . ARG A 1 90 ? -4.293 -1.128 6.598 1 98.75 90 ARG A C 1
ATOM 726 O O . ARG A 1 90 ? -4.965 -0.828 7.586 1 98.75 90 ARG A O 1
ATOM 733 N N . ALA A 1 91 ? -4.48 -2.217 5.926 1 98.81 91 ALA A N 1
ATOM 734 C CA . ALA A 1 91 ? -5.48 -3.203 6.328 1 98.81 91 ALA A CA 1
ATOM 735 C C . ALA A 1 91 ? -5.039 -4.613 5.949 1 98.81 91 ALA A C 1
ATOM 737 O O . ALA A 1 91 ? -3.934 -4.812 5.441 1 98.81 91 ALA A O 1
ATOM 738 N N . SER A 1 92 ? -5.84 -5.586 6.34 1 98.69 92 SER A N 1
ATOM 739 C CA . SER A 1 92 ? -5.66 -6.98 5.945 1 98.69 92 SER A CA 1
ATOM 740 C C . SER A 1 92 ? -6.984 -7.609 5.523 1 98.69 92 SER A C 1
ATOM 742 O O . SER A 1 92 ? -8.023 -7.344 6.125 1 98.69 92 SER A O 1
ATOM 744 N N . MET A 1 93 ? -6.887 -8.375 4.484 1 98.5 93 MET A N 1
ATOM 745 C CA . MET A 1 93 ? -7.984 -9.242 4.066 1 98.5 93 MET A CA 1
ATOM 746 C C . MET A 1 93 ? -7.797 -10.656 4.609 1 98.5 93 MET A C 1
ATOM 748 O O . MET A 1 93 ? -6.762 -11.281 4.383 1 98.5 93 MET A O 1
ATOM 752 N N . GLN A 1 94 ? -8.734 -11.125 5.297 1 98.56 94 GLN A N 1
ATOM 753 C CA . GLN A 1 94 ? -8.672 -12.445 5.906 1 98.56 94 GLN A CA 1
ATOM 754 C C . GLN A 1 94 ? -9.812 -13.336 5.414 1 98.56 94 GLN A C 1
ATOM 756 O O . GLN A 1 94 ? -10.945 -12.875 5.27 1 98.56 94 GLN A O 1
ATOM 761 N N . PHE A 1 95 ? -9.5 -14.539 5.18 1 98.19 95 PHE A N 1
ATOM 762 C CA . PHE A 1 95 ? -10.508 -15.508 4.742 1 98.19 95 PHE A CA 1
ATOM 763 C C . PHE A 1 95 ? -9.961 -16.922 4.82 1 98.19 95 PHE A C 1
ATOM 765 O O . PHE A 1 95 ? -8.758 -17.125 5.008 1 98.19 95 PHE A O 1
ATOM 772 N N . THR A 1 96 ? -10.836 -17.875 4.797 1 98.25 96 THR A N 1
ATOM 773 C CA . THR A 1 96 ? -10.445 -19.266 4.637 1 98.25 96 THR A CA 1
ATOM 774 C C . THR A 1 96 ? -10.289 -19.625 3.16 1 98.25 96 THR A C 1
ATOM 776 O O . THR A 1 96 ? -11.188 -19.359 2.357 1 98.25 96 THR A O 1
ATOM 779 N N . HIS A 1 97 ? -9.203 -20.219 2.803 1 97.69 97 HIS A N 1
ATOM 780 C CA . HIS A 1 97 ? -8.914 -20.547 1.412 1 97.69 97 HIS A CA 1
ATOM 781 C C . HIS A 1 97 ? -9.578 -21.859 1.012 1 97.69 97 HIS A C 1
ATOM 783 O O . HIS A 1 97 ? -8.922 -22.906 0.992 1 97.69 97 HIS A O 1
ATOM 789 N N . VAL A 1 98 ? -10.781 -21.75 0.471 1 97.31 98 VAL A N 1
ATOM 790 C CA . VAL A 1 98 ? -11.555 -22.969 0.256 1 97.31 98 VAL A CA 1
ATOM 791 C C . VAL A 1 98 ? -11.82 -23.156 -1.235 1 97.31 98 VAL A C 1
ATOM 793 O O . VAL A 1 98 ? -12.375 -24.172 -1.65 1 97.31 98 VAL A O 1
ATOM 796 N N . ASN A 1 99 ? -11.477 -22.172 -2.076 1 97.12 99 ASN A N 1
ATOM 797 C CA . ASN A 1 99 ? -11.633 -22.234 -3.525 1 97.12 99 ASN A CA 1
ATOM 798 C C . ASN A 1 99 ? -10.344 -21.859 -4.246 1 97.12 99 ASN A C 1
ATOM 800 O O . ASN A 1 99 ? -9.453 -21.234 -3.658 1 97.12 99 ASN A O 1
ATOM 804 N N . GLU A 1 100 ? -10.227 -22.281 -5.465 1 95.5 100 GLU A N 1
ATOM 805 C CA . GLU A 1 100 ? -9.086 -21.875 -6.277 1 95.5 100 GLU A CA 1
ATOM 806 C C . GLU A 1 100 ? -9.07 -20.375 -6.5 1 95.5 100 GLU A C 1
ATOM 808 O O . GLU A 1 100 ? -10.094 -19.781 -6.828 1 95.5 100 GLU A O 1
ATOM 813 N N . ILE A 1 101 ? -7.879 -19.781 -6.211 1 92.62 101 ILE A N 1
ATOM 814 C CA . ILE A 1 101 ? -7.691 -18.344 -6.426 1 92.62 101 ILE A CA 1
ATOM 815 C C . ILE A 1 101 ? -6.441 -18.109 -7.266 1 92.62 101 ILE A C 1
ATOM 817 O O . ILE A 1 101 ? -5.336 -18.469 -6.863 1 92.62 101 ILE A O 1
ATOM 821 N N . MET A 1 102 ? -6.59 -17.5 -8.391 1 86.12 102 MET A N 1
ATOM 822 C CA . MET A 1 102 ? -5.48 -17.141 -9.266 1 86.12 102 MET A CA 1
ATOM 823 C C . MET A 1 102 ? -4.613 -18.344 -9.578 1 86.12 102 MET A C 1
ATOM 825 O O . MET A 1 102 ? -3.385 -18.266 -9.539 1 86.12 102 MET A O 1
ATOM 829 N N . GLY A 1 103 ? -5.215 -19.484 -9.656 1 86.56 103 GLY A N 1
ATOM 830 C CA . GLY A 1 103 ? -4.523 -20.703 -10.031 1 86.56 103 GLY A CA 1
ATOM 831 C C . GLY A 1 103 ? -3.943 -21.453 -8.844 1 86.56 103 GLY A C 1
ATOM 832 O O . GLY A 1 103 ? -3.303 -22.5 -9.008 1 86.56 103 GLY A O 1
ATOM 833 N N . ILE A 1 104 ? -4.188 -20.953 -7.723 1 89.5 104 ILE A N 1
ATOM 834 C CA . ILE A 1 104 ? -3.695 -21.594 -6.508 1 89.5 104 ILE A CA 1
ATOM 835 C C . ILE A 1 104 ? -4.781 -22.484 -5.91 1 89.5 104 ILE A C 1
ATOM 837 O O . ILE A 1 104 ? -5.895 -22.031 -5.641 1 89.5 104 ILE A O 1
ATOM 841 N N . ALA A 1 105 ? -4.457 -23.688 -5.691 1 93.69 105 ALA A N 1
ATOM 842 C CA . ALA A 1 105 ? -5.41 -24.641 -5.125 1 93.69 105 ALA A CA 1
ATOM 843 C C . ALA A 1 105 ? -5.77 -24.266 -3.689 1 93.69 105 ALA A C 1
ATOM 845 O O . ALA A 1 105 ? -4.945 -23.719 -2.959 1 93.69 105 ALA A O 1
ATOM 846 N N . PRO A 1 106 ? -6.965 -24.641 -3.309 1 95.31 106 PRO A N 1
ATOM 847 C CA . PRO A 1 106 ? -7.363 -24.344 -1.933 1 95.31 106 PRO A CA 1
ATOM 848 C C . PRO A 1 106 ? -6.512 -25.062 -0.898 1 95.31 106 PRO A C 1
ATOM 850 O O . PRO A 1 106 ? -6.121 -26.219 -1.116 1 95.31 106 PRO A O 1
ATOM 853 N N . THR A 1 107 ? -6.258 -24.438 0.2 1 95.69 107 THR A N 1
ATOM 854 C CA . THR A 1 107 ? -5.477 -25.016 1.284 1 95.69 107 THR A CA 1
ATOM 855 C C . THR A 1 107 ? -6.379 -25.375 2.465 1 95.69 107 THR A C 1
ATOM 857 O O . THR A 1 107 ? -5.961 -26.109 3.369 1 95.69 107 THR A O 1
ATOM 860 N N . ASN A 1 108 ? -7.555 -24.781 2.512 1 96.88 108 ASN A N 1
ATOM 861 C CA . ASN A 1 108 ? -8.531 -24.938 3.588 1 96.88 108 ASN A CA 1
ATOM 862 C C . ASN A 1 108 ? -8.023 -24.344 4.898 1 96.88 108 ASN A C 1
ATOM 864 O O . ASN A 1 108 ? -8.43 -24.766 5.98 1 96.88 108 ASN A O 1
ATOM 868 N N . LYS A 1 109 ? -7.125 -23.438 4.812 1 97.12 109 LYS A N 1
ATOM 869 C CA . LYS A 1 109 ? -6.59 -22.734 5.969 1 97.12 109 LYS A CA 1
ATOM 870 C C . LYS A 1 109 ? -7.008 -21.266 5.949 1 97.12 109 LYS A C 1
ATOM 872 O O . LYS A 1 109 ? -7.344 -20.719 4.895 1 97.12 109 LYS A O 1
ATOM 877 N N . LYS A 1 110 ? -7.008 -20.672 7.133 1 97.69 110 LYS A N 1
ATOM 878 C CA . LYS A 1 110 ? -7.168 -19.219 7.211 1 97.69 110 LYS A CA 1
ATOM 879 C C . LYS A 1 110 ? -5.922 -18.5 6.707 1 97.69 110 LYS A C 1
ATOM 881 O O . LYS A 1 110 ? -4.801 -18.859 7.062 1 97.69 110 LYS A O 1
ATOM 886 N N . VAL A 1 111 ? -6.141 -17.578 5.844 1 97.62 111 VAL A N 1
ATOM 887 C CA . VAL A 1 111 ? -5.031 -16.844 5.258 1 97.62 111 VAL A CA 1
ATOM 888 C C . VAL A 1 111 ? -5.262 -15.344 5.438 1 97.62 111 VAL A C 1
ATOM 890 O O . VAL A 1 111 ? -6.375 -14.914 5.742 1 97.62 111 VAL A O 1
ATOM 893 N N . THR A 1 112 ? -4.227 -14.625 5.336 1 98.12 112 THR A N 1
ATOM 894 C CA . THR A 1 112 ? -4.258 -13.172 5.453 1 98.12 112 THR A CA 1
ATOM 895 C C . THR A 1 112 ? -3.504 -12.516 4.301 1 98.12 112 THR A C 1
ATOM 897 O O . THR A 1 112 ? -2.391 -12.93 3.967 1 98.12 112 THR A O 1
ATOM 900 N N . VAL A 1 113 ? -4.105 -11.562 3.678 1 97.88 113 VAL A N 1
ATOM 901 C CA . VAL A 1 113 ? -3.518 -10.773 2.602 1 97.88 113 VAL A CA 1
ATOM 902 C C . VAL A 1 113 ? -3.41 -9.305 3.029 1 97.88 113 VAL A C 1
ATOM 904 O O . VAL A 1 113 ? -4.422 -8.656 3.297 1 97.88 113 VAL A O 1
ATOM 907 N N . ALA A 1 114 ? -2.223 -8.781 3.088 1 98.5 114 ALA A N 1
ATOM 908 C CA . ALA A 1 114 ? -2.043 -7.371 3.441 1 98.5 114 ALA A CA 1
ATOM 909 C C . ALA A 1 114 ? -2.576 -6.457 2.342 1 98.5 114 ALA A C 1
ATOM 911 O O . ALA A 1 114 ? -2.449 -6.766 1.153 1 98.5 114 ALA A O 1
ATOM 912 N N . LEU A 1 115 ? -3.117 -5.344 2.758 1 98.31 115 LEU A N 1
ATOM 913 C CA . LEU A 1 115 ? -3.635 -4.309 1.871 1 98.31 115 LEU A CA 1
ATOM 914 C C . LEU A 1 115 ? -3.074 -2.941 2.248 1 98.31 115 LEU A C 1
ATOM 916 O O . LEU A 1 115 ? -3.08 -2.564 3.422 1 98.31 115 LEU A O 1
ATOM 920 N N . HIS A 1 116 ? -2.527 -2.258 1.299 1 98.88 116 HIS A N 1
ATOM 921 C CA . HIS A 1 116 ? -2.188 -0.845 1.426 1 98.88 116 HIS A CA 1
ATOM 922 C C . HIS A 1 116 ? -2.881 -0.014 0.352 1 98.88 116 HIS A C 1
ATOM 924 O O . HIS A 1 116 ? -2.621 -0.191 -0.84 1 98.88 116 HIS A O 1
ATOM 930 N N . GLU A 1 117 ? -3.693 0.96 0.776 1 98.81 117 GLU A N 1
ATOM 931 C CA . GLU A 1 117 ? -4.504 1.677 -0.203 1 98.81 117 GLU A CA 1
ATOM 932 C C . GLU A 1 117 ? -4.465 3.182 0.043 1 98.81 117 GLU A C 1
ATOM 934 O O . GLU A 1 117 ? -4.352 3.627 1.188 1 98.81 117 GLU A O 1
ATOM 939 N N . PHE A 1 118 ? -4.566 3.936 -1.022 1 98.81 118 PHE A N 1
ATOM 940 C CA . PHE A 1 118 ? -4.656 5.391 -1.017 1 98.81 118 PHE A CA 1
ATOM 941 C C . PHE A 1 118 ? -5.988 5.855 -1.598 1 98.81 118 PHE A C 1
ATOM 943 O O . PHE A 1 118 ? -6.387 5.41 -2.676 1 98.81 118 PHE A O 1
ATOM 950 N N . HIS A 1 119 ? -6.641 6.707 -0.881 1 98.88 119 HIS A N 1
ATOM 951 C CA . HIS A 1 119 ? -7.941 7.219 -1.296 1 98.88 119 HIS A CA 1
ATOM 952 C C . HIS A 1 119 ? -7.926 8.742 -1.416 1 98.88 119 HIS A C 1
ATOM 954 O O . HIS A 1 119 ? -7.453 9.43 -0.513 1 98.88 119 HIS A O 1
ATOM 960 N N . TYR A 1 120 ? -8.383 9.219 -2.543 1 98.88 120 TYR A N 1
ATOM 961 C CA . TYR A 1 120 ? -8.773 10.625 -2.633 1 98.88 120 TYR A CA 1
ATOM 962 C C . TYR A 1 120 ? -10.273 10.781 -2.404 1 98.88 120 TYR A C 1
ATOM 964 O O . TYR A 1 120 ? -11.062 9.906 -2.771 1 98.88 120 TYR A O 1
ATOM 972 N N . LEU A 1 121 ? -10.641 11.789 -1.753 1 98.81 121 LEU A N 1
ATOM 973 C CA . LEU A 1 121 ? -12.047 12.094 -1.499 1 98.81 121 LEU A CA 1
ATOM 974 C C . LEU A 1 121 ? -12.367 13.531 -1.906 1 98.81 121 LEU A C 1
ATOM 976 O O . LEU A 1 121 ? -11.5 14.398 -1.882 1 98.81 121 LEU A O 1
ATOM 980 N N . LYS A 1 122 ? -13.523 13.781 -2.27 1 98.56 122 LYS A N 1
ATOM 981 C CA . LYS A 1 122 ? -14.117 15.102 -2.473 1 98.56 122 LYS A CA 1
ATOM 982 C C . LYS A 1 122 ? -15.555 15.141 -1.962 1 98.56 122 LYS A C 1
ATOM 984 O O . LYS A 1 122 ? -16.359 14.258 -2.275 1 98.56 122 LYS A O 1
ATOM 989 N N . ASN A 1 123 ? -15.828 16.156 -1.083 1 97 123 ASN A N 1
ATOM 990 C CA . ASN A 1 123 ? -17.156 16.312 -0.492 1 97 123 ASN A CA 1
ATOM 991 C C . ASN A 1 123 ? -17.609 15.031 0.198 1 97 123 ASN A C 1
ATOM 993 O O . ASN A 1 123 ? -18.75 14.594 0.019 1 97 123 ASN A O 1
ATOM 997 N N . GLY A 1 124 ? -16.688 14.352 0.768 1 97.62 124 GLY A N 1
ATOM 998 C CA . GLY A 1 124 ? -17 13.195 1.602 1 97.62 124 GLY A CA 1
ATOM 999 C C . GLY A 1 124 ? -17.141 11.914 0.812 1 97.62 124 GLY A C 1
ATOM 1000 O O . GLY A 1 124 ? -17.484 10.867 1.375 1 97.62 124 GLY A O 1
ATOM 1001 N N . LYS A 1 125 ? -16.875 11.953 -0.492 1 98.81 125 LYS A N 1
ATOM 1002 C CA . LYS A 1 125 ? -17 10.766 -1.341 1 98.81 125 LYS A CA 1
ATOM 1003 C C . LYS A 1 125 ? -15.648 10.406 -1.959 1 98.81 125 LYS A C 1
ATOM 1005 O O . LYS A 1 125 ? -14.82 11.281 -2.225 1 98.81 125 LYS A O 1
ATOM 1010 N N . LEU A 1 126 ? -15.477 9.117 -2.18 1 98.94 126 LEU A N 1
ATOM 1011 C CA . LEU A 1 126 ? -14.25 8.633 -2.803 1 98.94 126 LEU A CA 1
ATOM 1012 C C . LEU A 1 126 ? -14.203 9.016 -4.277 1 98.94 126 LEU A C 1
ATOM 1014 O O . LEU A 1 126 ? -15.195 8.859 -4.996 1 98.94 126 LEU A O 1
ATOM 1018 N N . THR A 1 127 ? -13.07 9.547 -4.684 1 98.94 127 THR A N 1
ATOM 1019 C CA . THR A 1 127 ? -12.898 9.883 -6.094 1 98.94 127 THR A CA 1
ATOM 1020 C C . THR A 1 127 ? -11.891 8.938 -6.754 1 98.94 127 THR A C 1
ATOM 1022 O O . THR A 1 127 ? -12.008 8.633 -7.941 1 98.94 127 THR A O 1
ATOM 1025 N N . HIS A 1 128 ? -10.867 8.516 -6.008 1 98.88 128 HIS A N 1
ATOM 1026 C CA . HIS A 1 128 ? -9.828 7.613 -6.48 1 98.88 128 HIS A CA 1
ATOM 1027 C C . HIS A 1 128 ? -9.406 6.641 -5.387 1 98.88 128 HIS A C 1
ATOM 1029 O O . HIS A 1 128 ? -9.336 7.012 -4.211 1 98.88 128 HIS A O 1
ATOM 1035 N N . THR A 1 129 ? -9.086 5.465 -5.789 1 98.88 129 THR A N 1
ATOM 1036 C CA . THR A 1 129 ? -8.445 4.488 -4.914 1 98.88 129 THR A CA 1
ATOM 1037 C C . THR A 1 129 ? -7.305 3.781 -5.641 1 98.88 129 THR A C 1
ATOM 1039 O O . THR A 1 129 ? -7.516 3.158 -6.684 1 98.88 129 THR A O 1
ATOM 1042 N N . TRP A 1 130 ? -6.098 3.988 -5.191 1 98.81 130 TRP A N 1
ATOM 1043 C CA . TRP A 1 130 ? -4.977 3.123 -5.551 1 98.81 130 TRP A CA 1
ATOM 1044 C C . TRP A 1 130 ? -4.863 1.953 -4.578 1 98.81 130 TRP A C 1
ATOM 1046 O O . TRP A 1 130 ? -4.559 2.146 -3.396 1 98.81 130 TRP A O 1
ATOM 1056 N N . HIS A 1 131 ? -5.113 0.834 -5.039 1 98.62 131 HIS A N 1
ATOM 1057 C CA . HIS A 1 131 ? -5.129 -0.319 -4.145 1 98.62 131 HIS A CA 1
ATOM 1058 C C . HIS A 1 131 ? -3.979 -1.271 -4.453 1 98.62 131 HIS A C 1
ATOM 1060 O O . HIS A 1 131 ? -3.543 -1.372 -5.605 1 98.62 131 HIS A O 1
ATOM 1066 N N . LEU A 1 132 ? -3.438 -1.871 -3.463 1 98.62 132 LEU A N 1
ATOM 1067 C CA . LEU A 1 132 ? -2.393 -2.883 -3.561 1 98.62 132 LEU A CA 1
ATOM 1068 C C . LEU A 1 132 ? -2.609 -3.99 -2.533 1 98.62 132 LEU A C 1
ATOM 1070 O O . LEU A 1 132 ? -2.779 -3.713 -1.344 1 98.62 132 LEU A O 1
ATOM 1074 N N . GLU A 1 133 ? -2.715 -5.191 -3.006 1 97.81 133 GLU A N 1
ATOM 1075 C CA . GLU A 1 133 ? -2.869 -6.379 -2.168 1 97.81 133 GLU A CA 1
ATOM 1076 C C . GLU A 1 133 ? -1.689 -7.332 -2.336 1 97.81 133 GLU A C 1
ATOM 1078 O O . GLU A 1 133 ? -1.183 -7.512 -3.445 1 97.81 133 GLU A O 1
ATOM 1083 N N . ASP A 1 134 ? -1.308 -7.961 -1.307 1 97.31 134 ASP A N 1
ATOM 1084 C CA . ASP A 1 134 ? -0.192 -8.898 -1.335 1 97.31 134 ASP A CA 1
ATOM 1085 C C . ASP A 1 134 ? -0.648 -10.281 -1.813 1 97.31 134 ASP A C 1
ATOM 1087 O O . ASP A 1 134 ? -0.616 -11.25 -1.053 1 97.31 134 ASP A O 1
ATOM 1091 N N . TRP A 1 135 ? -0.876 -10.43 -3.082 1 94.44 135 TRP A N 1
ATOM 1092 C CA . TRP A 1 135 ? -1.314 -11.703 -3.639 1 94.44 135 TRP A CA 1
ATOM 1093 C C . TRP A 1 135 ? -0.162 -12.703 -3.684 1 94.44 135 TRP A C 1
ATOM 1095 O O . TRP A 1 135 ? -0.377 -13.914 -3.592 1 94.44 135 TRP A O 1
ATOM 1105 N N . PHE A 1 136 ? 1.045 -12.211 -3.824 1 93.44 136 PHE A N 1
ATOM 1106 C CA . PHE A 1 136 ? 2.197 -13.109 -3.77 1 93.44 136 PHE A CA 1
ATOM 1107 C C . PHE A 1 136 ? 2.307 -13.766 -2.4 1 93.44 136 PHE A C 1
ATOM 1109 O O . PHE A 1 136 ? 2.666 -14.938 -2.297 1 93.44 136 PHE A O 1
ATOM 1116 N N . GLY A 1 137 ? 2.033 -12.945 -1.369 1 93.25 137 GLY A N 1
ATOM 1117 C CA . GLY A 1 137 ? 1.992 -13.523 -0.034 1 93.25 137 GLY A CA 1
ATOM 1118 C C . GLY A 1 137 ? 1.001 -14.664 0.095 1 93.25 137 GLY A C 1
ATOM 1119 O O . GLY A 1 137 ? 1.251 -15.633 0.815 1 93.25 137 GLY A O 1
ATOM 1120 N N . LEU A 1 138 ? -0.118 -14.531 -0.557 1 93.44 138 LEU A N 1
ATOM 1121 C CA . LEU A 1 138 ? -1.089 -15.625 -0.55 1 93.44 138 LEU A CA 1
ATOM 1122 C C . LEU A 1 138 ? -0.507 -16.875 -1.196 1 93.44 138 LEU A C 1
ATOM 1124 O O . LEU A 1 138 ? -0.673 -17.984 -0.677 1 93.44 138 LEU A O 1
ATOM 1128 N N . VAL A 1 139 ? 0.133 -16.688 -2.32 1 90 139 VAL A N 1
ATOM 1129 C CA . VAL A 1 139 ? 0.772 -17.797 -3.012 1 90 139 VAL A CA 1
ATOM 1130 C C . VAL A 1 139 ? 1.764 -18.484 -2.076 1 90 139 VAL A C 1
ATOM 1132 O O . VAL A 1 139 ? 1.768 -19.719 -1.96 1 90 139 VAL A O 1
ATOM 1135 N N . MET A 1 140 ? 2.533 -17.719 -1.415 1 89.25 140 MET A N 1
ATOM 1136 C CA . MET A 1 140 ? 3.545 -18.266 -0.514 1 89.25 140 MET A CA 1
ATOM 1137 C C . MET A 1 140 ? 2.893 -19.016 0.64 1 89.25 140 MET A C 1
ATOM 1139 O O . MET A 1 140 ? 3.402 -20.047 1.08 1 89.25 140 MET A O 1
ATOM 1143 N N . GLN A 1 141 ? 1.81 -18.516 1.145 1 90.75 141 GLN A N 1
ATOM 1144 C CA . GLN A 1 141 ? 1.075 -19.156 2.23 1 90.75 141 GLN A CA 1
ATOM 1145 C C . GLN A 1 141 ? 0.506 -20.5 1.791 1 90.75 141 GLN A C 1
ATOM 1147 O O . GLN A 1 141 ? 0.269 -21.391 2.621 1 90.75 141 GLN A O 1
ATOM 1152 N N . SER A 1 142 ? 0.258 -20.672 0.521 1 87.25 142 SER A N 1
ATOM 1153 C CA . SER A 1 142 ? -0.357 -21.875 -0.007 1 87.25 142 SER A CA 1
ATOM 1154 C C . SER A 1 142 ? 0.673 -22.984 -0.183 1 87.25 142 SER A C 1
ATOM 1156 O O . SER A 1 142 ? 0.314 -24.156 -0.332 1 87.25 142 SER A O 1
ATOM 1158 N N . LYS A 1 143 ? 1.892 -22.641 -0.217 1 83 143 LYS A N 1
ATOM 1159 C CA . LYS A 1 143 ? 2.959 -23.625 -0.376 1 83 143 LYS A CA 1
ATOM 1160 C C . LYS A 1 143 ? 3.373 -24.203 0.972 1 83 143 LYS A C 1
ATOM 1162 O O . LYS A 1 143 ? 4.219 -25.094 1.033 1 83 143 LYS A O 1
ATOM 1167 N N . GLN A 1 144 ? 2.838 -23.719 2.055 1 73.69 144 GLN A N 1
ATOM 1168 C CA . GLN A 1 144 ? 3.188 -24.25 3.367 1 73.69 144 GLN A CA 1
ATOM 1169 C C . GLN A 1 144 ? 2.234 -25.375 3.777 1 73.69 144 GLN A C 1
ATOM 1171 O O . GLN A 1 144 ? 1.08 -25.406 3.348 1 73.69 144 GLN A O 1
ATOM 1176 N N . MET B 1 1 ? -12.297 19.844 29.641 1 25.88 1 MET B N 1
ATOM 1177 C CA . MET B 1 1 ? -11.242 20.484 28.859 1 25.88 1 MET B CA 1
ATOM 1178 C C . MET B 1 1 ? -11.039 19.75 27.531 1 25.88 1 MET B C 1
ATOM 1180 O O . MET B 1 1 ? -10.461 18.672 27.5 1 25.88 1 MET B O 1
ATOM 1184 N N . GLU B 1 2 ? -12.031 19.516 26.641 1 34.31 2 GLU B N 1
ATOM 1185 C CA . GLU B 1 2 ? -12.914 18.75 25.75 1 34.31 2 GLU B CA 1
ATOM 1186 C C . GLU B 1 2 ? -12.352 18.703 24.328 1 34.31 2 GLU B C 1
ATOM 1188 O O . GLU B 1 2 ? -12.219 19.734 23.672 1 34.31 2 GLU B O 1
ATOM 1193 N N . LYS B 1 3 ? -11.094 18.094 24.031 1 40.03 3 LYS B N 1
ATOM 1194 C CA . LYS B 1 3 ? -9.977 18.312 23.109 1 40.03 3 LYS B CA 1
ATOM 1195 C C . LYS B 1 3 ? -10.484 18.641 21.703 1 40.03 3 LYS B C 1
ATOM 1197 O O . LYS B 1 3 ? -11.359 17.953 21.172 1 40.03 3 LYS B O 1
ATOM 1202 N N . GLU B 1 4 ? -10.406 19.844 21.078 1 39.16 4 GLU B N 1
ATOM 1203 C CA . GLU B 1 4 ? -10.773 20.719 19.969 1 39.16 4 GLU B CA 1
ATOM 1204 C C . GLU B 1 4 ? -10.336 20.125 18.641 1 39.16 4 GLU B C 1
ATOM 1206 O O . GLU B 1 4 ? -9.141 19.953 18.391 1 39.16 4 GLU B O 1
ATOM 1211 N N . ASP B 1 5 ? -10.828 18.969 18.094 1 47.91 5 ASP B N 1
ATOM 1212 C CA . ASP B 1 5 ? -10.781 18.5 16.719 1 47.91 5 ASP B CA 1
ATOM 1213 C C . ASP B 1 5 ? -10.695 19.672 15.734 1 47.91 5 ASP B C 1
ATOM 1215 O O . ASP B 1 5 ? -11.719 20.109 15.211 1 47.91 5 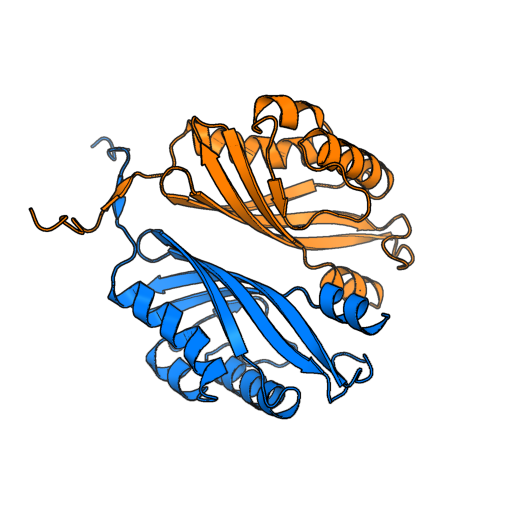ASP B O 1
ATOM 1219 N N . ASN B 1 6 ? -10.008 20.719 16.156 1 59.88 6 ASN B N 1
ATOM 1220 C CA . ASN B 1 6 ? -9.961 22.047 15.531 1 59.88 6 ASN B CA 1
ATOM 1221 C C . ASN B 1 6 ? -9.641 21.938 14.039 1 59.88 6 ASN B C 1
ATOM 1223 O O . ASN B 1 6 ? -9.297 22.938 13.406 1 59.88 6 ASN B O 1
ATOM 1227 N N . GLY B 1 7 ? -10 20.703 13.352 1 84.06 7 GLY B N 1
ATOM 1228 C CA . GLY B 1 7 ? -10.102 20.438 11.922 1 84.06 7 GLY B CA 1
ATOM 1229 C C . GLY B 1 7 ? -8.758 20.453 11.219 1 84.06 7 GLY B C 1
ATOM 1230 O O . GLY B 1 7 ? -8.695 20.609 9.992 1 84.06 7 GLY B O 1
ATOM 1231 N N . VAL B 1 8 ? -7.602 20.688 12.227 1 90.88 8 VAL B N 1
ATOM 1232 C CA . VAL B 1 8 ? -6.293 20.719 11.578 1 90.88 8 VAL B CA 1
ATOM 1233 C C . VAL B 1 8 ? -5.344 19.766 12.289 1 90.88 8 VAL B C 1
ATOM 1235 O O . VAL B 1 8 ? -5.566 19.406 13.453 1 90.88 8 VAL B O 1
ATOM 1238 N N . VAL B 1 9 ? -4.297 19.281 11.633 1 93.44 9 VAL B N 1
ATOM 1239 C CA . VAL B 1 9 ? -3.205 18.453 12.148 1 93.44 9 VAL B CA 1
ATOM 1240 C C . VAL B 1 9 ? -1.865 19.047 11.711 1 93.44 9 VAL B C 1
ATOM 1242 O O . VAL B 1 9 ? -1.8 19.812 10.75 1 93.44 9 VAL B O 1
ATOM 1245 N N . LYS B 1 10 ? -0.881 18.75 12.594 1 95.19 10 LYS B N 1
ATOM 1246 C CA . LYS B 1 10 ? 0.438 19.203 12.172 1 95.19 10 LYS B CA 1
ATOM 1247 C C . LYS B 1 10 ? 0.859 18.547 10.859 1 95.19 10 LYS B C 1
ATOM 1249 O O . LYS B 1 10 ? 0.671 17.344 10.68 1 95.19 10 LYS B O 1
ATOM 1254 N N . ALA B 1 11 ? 1.376 19.266 9.953 1 95.94 11 ALA B N 1
ATOM 1255 C CA . ALA B 1 11 ? 1.789 18.781 8.641 1 95.94 11 ALA B CA 1
ATOM 1256 C C . ALA B 1 11 ? 3.131 18.062 8.719 1 95.94 11 ALA B C 1
ATOM 1258 O O . ALA B 1 11 ? 3.877 18.234 9.688 1 95.94 11 ALA B O 1
ATOM 1259 N N . LEU B 1 12 ? 3.377 17.188 7.727 1 96.94 12 LEU B N 1
ATOM 1260 C CA . LEU B 1 12 ? 4.738 16.688 7.551 1 96.94 12 LEU B CA 1
ATOM 1261 C C . LEU B 1 12 ? 5.727 17.844 7.43 1 96.94 12 LEU B C 1
ATOM 1263 O O . LEU B 1 12 ? 5.5 18.781 6.66 1 96.94 12 LEU B O 1
ATOM 1267 N N . THR B 1 13 ? 6.766 17.781 8.164 1 96.62 13 THR B N 1
ATOM 1268 C CA . THR B 1 13 ? 7.777 18.828 8.078 1 96.62 13 THR B CA 1
ATOM 1269 C C . THR B 1 13 ? 8.672 18.609 6.863 1 96.62 13 THR B C 1
ATOM 1271 O O . THR B 1 13 ? 8.688 17.531 6.277 1 96.62 13 THR B O 1
ATOM 1274 N N . LYS B 1 14 ? 9.352 19.672 6.496 1 96.69 14 LYS B N 1
ATOM 1275 C CA . LYS B 1 14 ? 10.32 19.547 5.41 1 96.69 14 LYS B CA 1
ATOM 1276 C C . LYS B 1 14 ? 11.375 18.484 5.727 1 96.69 14 LYS B C 1
ATOM 1278 O O . LYS B 1 14 ? 11.797 17.75 4.836 1 96.69 14 LYS B O 1
ATOM 1283 N N . GLN B 1 15 ? 11.797 18.422 6.953 1 97.5 15 GLN B N 1
ATOM 1284 C CA . GLN B 1 15 ? 12.781 17.438 7.379 1 97.5 15 GLN B CA 1
ATOM 1285 C C . GLN B 1 15 ? 12.25 16.016 7.199 1 97.5 15 GLN B C 1
ATOM 1287 O O . GLN B 1 15 ? 12.969 15.133 6.738 1 97.5 15 GLN B O 1
ATOM 1292 N N . GLU B 1 16 ? 11.023 15.781 7.613 1 98.12 16 GLU B N 1
ATOM 1293 C CA . GLU B 1 16 ? 10.406 14.469 7.473 1 98.12 16 GLU B CA 1
ATOM 1294 C C . GLU B 1 16 ? 10.289 14.062 6.008 1 98.12 16 GLU B C 1
ATOM 1296 O O . GLU B 1 16 ? 10.594 12.922 5.645 1 98.12 16 GLU B O 1
ATOM 1301 N N . ILE B 1 17 ? 9.867 14.992 5.191 1 98.25 17 ILE B N 1
ATOM 1302 C CA . ILE B 1 17 ? 9.742 14.734 3.762 1 98.25 17 ILE B CA 1
ATOM 1303 C C . ILE B 1 17 ? 11.109 14.422 3.174 1 98.25 17 ILE B C 1
ATOM 1305 O O . ILE B 1 17 ? 11.258 13.469 2.398 1 98.25 17 ILE B O 1
ATOM 1309 N N . ASN B 1 18 ? 12.086 15.203 3.551 1 98.56 18 ASN B N 1
ATOM 1310 C CA . ASN B 1 18 ? 13.453 14.969 3.096 1 98.56 18 ASN B CA 1
ATOM 1311 C C . ASN B 1 18 ? 13.945 13.578 3.494 1 98.56 18 ASN B C 1
ATOM 1313 O O . ASN B 1 18 ? 14.586 12.891 2.699 1 98.56 18 ASN B O 1
ATOM 1317 N N . THR B 1 19 ? 13.672 13.172 4.699 1 98.81 19 THR B N 1
ATOM 1318 C CA . THR B 1 19 ? 14.047 11.852 5.188 1 98.81 19 THR B CA 1
ATOM 1319 C C . THR B 1 19 ? 13.422 10.758 4.316 1 98.81 19 THR B C 1
ATOM 1321 O O . THR B 1 19 ? 14.109 9.828 3.895 1 98.81 19 THR B O 1
ATOM 1324 N N . ILE B 1 20 ? 12.18 10.867 4.023 1 98.75 20 ILE B N 1
ATOM 1325 C CA . ILE B 1 20 ? 11.461 9.891 3.205 1 98.75 20 ILE B CA 1
ATOM 1326 C C . ILE B 1 20 ? 12.062 9.859 1.802 1 98.75 20 ILE B C 1
ATOM 1328 O O . ILE B 1 20 ? 12.312 8.781 1.254 1 98.75 20 ILE B O 1
ATOM 1332 N N . GLU B 1 21 ? 12.297 11.031 1.246 1 98.81 21 GLU B N 1
ATOM 1333 C CA . GLU B 1 21 ? 12.883 11.102 -0.09 1 98.81 21 GLU B CA 1
ATOM 1334 C C . GLU B 1 21 ? 14.266 10.461 -0.12 1 98.81 21 GLU B C 1
ATOM 1336 O O . GLU B 1 21 ? 14.625 9.781 -1.083 1 98.81 21 GLU B O 1
ATOM 1341 N N . ARG B 1 22 ? 15.008 10.664 0.892 1 98.81 22 ARG B N 1
ATOM 1342 C CA . ARG B 1 22 ? 16.344 10.086 0.981 1 98.81 22 ARG B CA 1
ATOM 1343 C C . ARG B 1 22 ? 16.281 8.562 1.073 1 98.81 22 ARG B C 1
ATOM 1345 O O . ARG B 1 22 ? 17.125 7.863 0.531 1 98.81 22 ARG B O 1
ATOM 1352 N N . PHE B 1 23 ? 15.289 8.055 1.748 1 98.94 23 PHE B N 1
ATOM 1353 C CA . PHE B 1 23 ? 15.086 6.613 1.849 1 98.94 23 PHE B CA 1
ATOM 1354 C C . PHE B 1 23 ? 14.969 5.984 0.465 1 98.94 23 PHE B C 1
ATOM 1356 O O . PHE B 1 23 ? 15.656 5.008 0.163 1 98.94 23 PHE B O 1
ATOM 1363 N N . TYR B 1 24 ? 14.227 6.535 -0.391 1 98.75 24 TYR B N 1
ATOM 1364 C CA . TYR B 1 24 ? 14.016 5.988 -1.726 1 98.75 24 TYR B CA 1
ATOM 1365 C C . TYR B 1 24 ? 15.195 6.316 -2.639 1 98.75 24 TYR B C 1
ATOM 1367 O O . TYR B 1 24 ? 15.547 5.527 -3.514 1 98.75 24 TYR B O 1
ATOM 1375 N N . ALA B 1 25 ? 15.797 7.555 -2.438 1 98.5 25 ALA B N 1
ATOM 1376 C CA . ALA B 1 25 ? 16.969 7.93 -3.227 1 98.5 25 ALA B CA 1
ATOM 1377 C C . ALA B 1 25 ? 18.125 6.965 -2.986 1 98.5 25 ALA B C 1
ATOM 1379 O O . ALA B 1 25 ? 18.953 6.742 -3.873 1 98.5 25 ALA B O 1
ATOM 1380 N N . ALA B 1 26 ? 18.141 6.363 -1.791 1 98.56 26 ALA B N 1
ATOM 1381 C CA . ALA B 1 26 ? 19.188 5.391 -1.472 1 98.56 26 ALA B CA 1
ATOM 1382 C C . ALA B 1 26 ? 19.172 4.227 -2.459 1 98.56 26 ALA B C 1
ATOM 1384 O O . ALA B 1 26 ? 20.219 3.656 -2.77 1 98.56 26 ALA B O 1
ATOM 1385 N N . TRP B 1 27 ? 18 3.85 -2.93 1 98.06 27 TRP B N 1
ATOM 1386 C CA . TRP B 1 27 ? 17.844 2.801 -3.932 1 98.06 27 TRP B CA 1
ATOM 1387 C C . TRP B 1 27 ? 18.391 3.256 -5.281 1 98.06 27 TRP B C 1
ATOM 1389 O O . TRP B 1 27 ? 19.125 2.521 -5.941 1 98.06 27 TRP B O 1
ATOM 1399 N N . ASN B 1 28 ? 18.047 4.477 -5.617 1 97.62 28 ASN B N 1
ATOM 1400 C CA . ASN B 1 28 ? 18.438 5.039 -6.906 1 97.62 28 ASN B CA 1
ATOM 1401 C C . ASN B 1 28 ? 19.953 5.246 -6.988 1 97.62 28 ASN B C 1
ATOM 1403 O O . ASN B 1 28 ? 20.562 5.004 -8.031 1 97.62 28 ASN B O 1
ATOM 1407 N N . LEU B 1 29 ? 20.531 5.641 -5.914 1 97.5 29 LEU B N 1
ATOM 1408 C CA . LEU B 1 29 ? 21.938 5.98 -5.867 1 97.5 29 LEU B CA 1
ATOM 1409 C C . LEU B 1 29 ? 22.781 4.77 -5.449 1 97.5 29 LEU B C 1
ATOM 1411 O O . LEU B 1 29 ? 24 4.832 -5.449 1 97.5 29 LEU B O 1
ATOM 1415 N N . LYS B 1 30 ? 22.125 3.686 -5.082 1 98.19 30 LYS B N 1
ATOM 1416 C CA . LYS B 1 30 ? 22.781 2.469 -4.598 1 98.19 30 LYS B CA 1
ATOM 1417 C C . LYS B 1 30 ? 23.672 2.76 -3.398 1 98.19 30 LYS B C 1
ATOM 1419 O O . LYS B 1 30 ? 24.844 2.361 -3.375 1 98.19 30 LYS B O 1
ATOM 1424 N N . LYS B 1 31 ? 23.094 3.496 -2.475 1 98.44 31 LYS B N 1
ATOM 1425 C CA . LYS B 1 31 ? 23.781 3.877 -1.248 1 98.44 31 LYS B CA 1
ATOM 1426 C C . LYS B 1 31 ? 23 3.447 -0.014 1 98.44 31 LYS B C 1
ATOM 1428 O O . LYS B 1 31 ? 22.438 4.289 0.692 1 98.44 31 LYS B O 1
ATOM 1433 N N . PRO B 1 32 ? 23.047 2.17 0.277 1 98.5 32 PRO B N 1
ATOM 1434 C CA . PRO B 1 32 ? 22.25 1.666 1.397 1 98.5 32 PRO B CA 1
ATOM 1435 C C . PRO B 1 32 ? 22.672 2.256 2.738 1 98.5 32 PRO B C 1
ATOM 1437 O O . PRO B 1 32 ? 21.875 2.307 3.678 1 98.5 32 PRO B O 1
ATOM 1440 N N . GLU B 1 33 ? 23.875 2.805 2.867 1 98.5 33 GLU B N 1
ATOM 1441 C CA . GLU B 1 33 ? 24.406 3.314 4.129 1 98.5 33 GLU B CA 1
ATOM 1442 C C . GLU B 1 33 ? 23.641 4.555 4.586 1 98.5 33 GLU B C 1
ATOM 1444 O O . GLU B 1 33 ? 23.734 4.953 5.75 1 98.5 33 GLU B O 1
ATOM 1449 N N . VAL B 1 34 ? 22.953 5.211 3.684 1 98.69 34 VAL B N 1
ATOM 1450 C CA . VAL B 1 34 ? 22.125 6.363 4.012 1 98.69 34 VAL B CA 1
ATOM 1451 C C . VAL B 1 34 ? 21.125 5.98 5.094 1 98.69 34 VAL B C 1
ATOM 1453 O O . VAL B 1 34 ? 20.734 6.812 5.922 1 98.69 34 VAL B O 1
ATOM 1456 N N . LEU B 1 35 ? 20.672 4.684 5.133 1 98.81 35 LEU B N 1
ATOM 1457 C CA . LEU B 1 35 ? 19.688 4.219 6.109 1 98.81 35 LEU B CA 1
ATOM 1458 C C . LEU B 1 35 ? 20.188 4.434 7.531 1 98.81 35 LEU B C 1
ATOM 1460 O O . LEU B 1 35 ? 19.406 4.684 8.445 1 98.81 35 LEU B O 1
ATOM 1464 N N . ASP B 1 36 ? 21.516 4.418 7.762 1 98.56 36 ASP B N 1
ATOM 1465 C CA . ASP B 1 36 ? 22.109 4.656 9.078 1 98.56 36 ASP B CA 1
ATOM 1466 C C . ASP B 1 36 ? 21.844 6.09 9.539 1 98.56 36 ASP B C 1
ATOM 1468 O O . ASP B 1 36 ? 21.812 6.367 10.742 1 98.56 36 ASP B O 1
ATOM 1472 N N . GLU B 1 37 ? 21.672 6.945 8.609 1 98.62 37 GLU B N 1
ATOM 1473 C CA . GLU B 1 37 ? 21.469 8.359 8.914 1 98.62 37 GLU B CA 1
ATOM 1474 C C . GLU B 1 37 ? 20 8.68 9.133 1 98.62 37 GLU B C 1
ATOM 1476 O O . GLU B 1 37 ? 19.656 9.492 9.992 1 98.62 37 GLU B O 1
ATOM 1481 N N . ILE B 1 38 ? 19.156 8.023 8.391 1 98.88 38 ILE B N 1
ATOM 1482 C CA . ILE B 1 38 ? 17.781 8.5 8.328 1 98.88 38 ILE B CA 1
ATOM 1483 C C . ILE B 1 38 ? 16.875 7.574 9.141 1 98.88 38 ILE B C 1
ATOM 1485 O O . ILE B 1 38 ? 15.727 7.91 9.414 1 98.88 38 ILE B O 1
ATOM 1489 N N . CYS B 1 39 ? 17.328 6.41 9.531 1 98.88 39 CYS B N 1
ATOM 1490 C CA . CYS B 1 39 ? 16.547 5.48 10.344 1 98.88 39 CYS B CA 1
ATOM 1491 C C . CYS B 1 39 ? 17.047 5.473 11.781 1 98.88 39 CYS B C 1
ATOM 1493 O O . CYS B 1 39 ? 18.25 5.633 12.031 1 98.88 39 CYS B O 1
ATOM 1495 N N . MET B 1 40 ? 16.125 5.281 12.711 1 98.81 40 MET B N 1
ATOM 1496 C CA . MET B 1 40 ? 16.516 4.945 14.07 1 98.81 40 MET B CA 1
ATOM 1497 C C . MET B 1 40 ? 17.25 3.611 14.109 1 98.81 40 MET B C 1
ATOM 1499 O O . MET B 1 40 ? 17 2.732 13.281 1 98.81 40 MET B O 1
ATOM 1503 N N . PRO B 1 41 ? 18.125 3.404 15.109 1 98.12 41 PRO B N 1
ATOM 1504 C CA . PRO B 1 41 ? 18.875 2.148 15.18 1 98.12 41 PRO B CA 1
ATOM 1505 C C . PRO B 1 41 ? 17.969 0.93 15.352 1 98.12 41 PRO B C 1
ATOM 1507 O O . PRO B 1 41 ? 18.328 -0.175 14.938 1 98.12 41 PRO B O 1
ATOM 1510 N N . ASP B 1 42 ? 16.828 1.148 15.914 1 98.25 42 ASP B N 1
ATOM 1511 C CA . ASP B 1 42 ? 15.891 0.05 16.125 1 98.25 42 ASP B CA 1
ATOM 1512 C C . ASP B 1 42 ? 14.734 0.125 15.133 1 98.25 42 ASP B C 1
ATOM 1514 O O . ASP B 1 42 ? 13.633 -0.345 15.43 1 98.25 42 ASP B O 1
ATOM 1518 N N . TRP B 1 43 ? 14.93 0.815 14.07 1 98.75 43 TRP B N 1
ATOM 1519 C CA . TRP B 1 43 ? 13.93 0.927 13.016 1 98.75 43 TRP B CA 1
ATOM 1520 C C . TRP B 1 43 ? 13.359 -0.441 12.656 1 98.75 43 TRP B C 1
ATOM 1522 O O . TRP B 1 43 ? 14.102 -1.422 12.555 1 98.75 43 TRP B O 1
ATOM 1532 N N . LYS B 1 44 ? 12.055 -0.467 12.445 1 98.88 44 LYS B N 1
ATOM 1533 C CA . LYS B 1 44 ? 11.344 -1.698 12.117 1 98.88 44 LYS B CA 1
ATOM 1534 C C . LYS B 1 44 ? 10.914 -1.716 10.648 1 98.88 44 LYS B C 1
ATOM 1536 O O . LYS B 1 44 ? 10.195 -0.827 10.195 1 98.88 44 LYS B O 1
ATOM 1541 N N . ASP B 1 45 ? 11.438 -2.629 9.938 1 98.75 45 ASP B N 1
ATOM 1542 C CA . ASP B 1 45 ? 10.969 -2.951 8.586 1 98.75 45 ASP B CA 1
ATOM 1543 C C . ASP B 1 45 ? 9.922 -4.066 8.625 1 98.75 45 ASP B C 1
ATOM 1545 O O . ASP B 1 45 ? 10.219 -5.191 9.031 1 98.75 45 ASP B O 1
ATOM 1549 N N . ILE B 1 46 ? 8.672 -3.73 8.18 1 98.56 46 ILE B N 1
ATOM 1550 C CA . ILE B 1 46 ? 7.566 -4.648 8.422 1 98.56 46 ILE B CA 1
ATOM 1551 C C . ILE B 1 46 ? 6.891 -5.004 7.102 1 98.56 46 ILE B C 1
ATOM 1553 O O . ILE B 1 46 ? 6.379 -4.125 6.406 1 98.56 46 ILE B O 1
ATOM 1557 N N . PRO B 1 47 ? 6.809 -6.293 6.848 1 97.44 47 PRO B N 1
ATOM 1558 C CA . PRO B 1 47 ? 7.383 -7.445 7.551 1 97.44 47 PRO B CA 1
ATOM 1559 C C . PRO B 1 47 ? 8.859 -7.652 7.238 1 97.44 47 PRO B C 1
ATOM 1561 O O . PRO B 1 47 ? 9.383 -7.07 6.277 1 97.44 47 PRO B O 1
ATOM 1564 N N . LEU B 1 48 ? 9.539 -8.469 8.016 1 97.69 48 LEU B N 1
ATOM 1565 C CA . LEU B 1 48 ? 10.914 -8.859 7.734 1 97.69 48 LEU B CA 1
ATOM 1566 C C . LEU B 1 48 ? 10.969 -9.953 6.68 1 97.69 48 LEU B C 1
ATOM 1568 O O . LEU B 1 48 ? 10.133 -10.859 6.68 1 97.69 48 LEU B O 1
ATOM 1572 N N . ALA B 1 49 ? 11.969 -9.828 5.766 1 94.19 49 ALA B N 1
ATOM 1573 C CA . ALA B 1 49 ? 12.305 -10.977 4.93 1 94.19 49 ALA B CA 1
ATOM 1574 C C . ALA B 1 49 ? 12.914 -12.102 5.758 1 94.19 49 ALA B C 1
ATOM 1576 O O . ALA B 1 49 ? 13.367 -11.875 6.883 1 94.19 49 ALA B O 1
ATOM 1577 N N . PRO B 1 50 ? 12.828 -13.305 5.164 1 91.5 50 PRO B N 1
ATOM 1578 C CA . PRO B 1 50 ? 13.492 -14.398 5.883 1 91.5 50 PRO B CA 1
ATOM 1579 C C . PRO B 1 50 ? 14.945 -14.078 6.219 1 91.5 50 PRO B C 1
ATOM 1581 O O . PRO B 1 50 ? 15.711 -13.656 5.344 1 91.5 50 PRO B O 1
ATOM 1584 N N . GLN B 1 51 ? 15.336 -14.125 7.461 1 94.62 51 GLN B N 1
ATOM 1585 C CA . GLN B 1 51 ? 16.703 -13.992 7.957 1 94.62 51 GLN B CA 1
ATOM 1586 C C . GLN B 1 51 ? 17.141 -12.539 7.969 1 94.62 51 GLN B C 1
ATOM 1588 O O . GLN B 1 51 ? 18.312 -12.242 8.219 1 94.62 51 GLN B O 1
ATOM 1593 N N . GLN B 1 52 ? 16.297 -11.672 7.652 1 97.75 52 GLN B N 1
ATOM 1594 C CA . GLN B 1 52 ? 16.656 -10.25 7.711 1 97.75 52 GLN B CA 1
ATOM 1595 C C . GLN B 1 52 ? 16.859 -9.797 9.156 1 97.75 52 GLN B C 1
ATOM 1597 O O . GLN B 1 52 ? 16.047 -10.078 10.023 1 97.75 52 GLN B O 1
ATOM 1602 N N . GLU B 1 53 ? 18 -9.094 9.359 1 98.12 53 GLU B N 1
ATOM 1603 C CA . GLU B 1 53 ? 18.188 -8.469 10.664 1 98.12 53 GLU B CA 1
ATOM 1604 C C . GLU B 1 53 ? 17.156 -7.375 10.906 1 98.12 53 GLU B C 1
ATOM 1606 O O . GLU B 1 53 ? 16.781 -6.648 9.984 1 98.12 53 GLU B O 1
ATOM 1611 N N . ASP B 1 54 ? 16.703 -7.273 12.141 1 98.31 54 ASP B N 1
ATOM 1612 C CA . ASP B 1 54 ? 15.641 -6.332 12.492 1 98.31 54 ASP B CA 1
ATOM 1613 C C . ASP B 1 54 ? 16.219 -4.969 12.859 1 98.31 54 ASP B C 1
ATOM 1615 O O . ASP B 1 54 ? 16.094 -4.52 14 1 98.31 54 ASP B O 1
ATOM 1619 N N . ASN B 1 55 ? 16.859 -4.371 11.961 1 98.31 55 ASN B N 1
ATOM 1620 C CA . ASN B 1 55 ? 17.484 -3.053 12.039 1 98.31 55 ASN B CA 1
ATOM 1621 C C . ASN B 1 55 ? 17.891 -2.543 10.664 1 98.31 55 ASN B C 1
ATOM 1623 O O . ASN B 1 55 ? 17.672 -3.225 9.656 1 98.31 55 ASN B O 1
ATOM 1627 N N . PRO B 1 56 ? 18.375 -1.311 10.531 1 98.75 56 PRO B N 1
ATOM 1628 C CA . PRO B 1 56 ? 18.703 -0.759 9.219 1 98.75 56 PRO B CA 1
ATOM 1629 C C . PRO B 1 56 ? 19.703 -1.618 8.453 1 98.75 56 PRO B C 1
ATOM 1631 O O . PRO B 1 56 ? 19.641 -1.691 7.223 1 98.75 56 PRO B O 1
ATOM 1634 N N . LYS B 1 57 ? 20.578 -2.299 9.109 1 98.69 57 LYS B N 1
ATOM 1635 C CA . LYS B 1 57 ? 21.562 -3.148 8.445 1 98.69 57 LYS B CA 1
ATOM 1636 C C . LYS B 1 57 ? 20.875 -4.293 7.699 1 98.69 57 LYS B C 1
ATOM 1638 O O . LYS B 1 57 ? 21.359 -4.723 6.648 1 98.69 57 LYS B O 1
ATOM 1643 N N . GLY B 1 58 ? 19.812 -4.742 8.266 1 98.69 58 GLY B N 1
ATOM 1644 C CA . GLY B 1 58 ? 19.062 -5.793 7.59 1 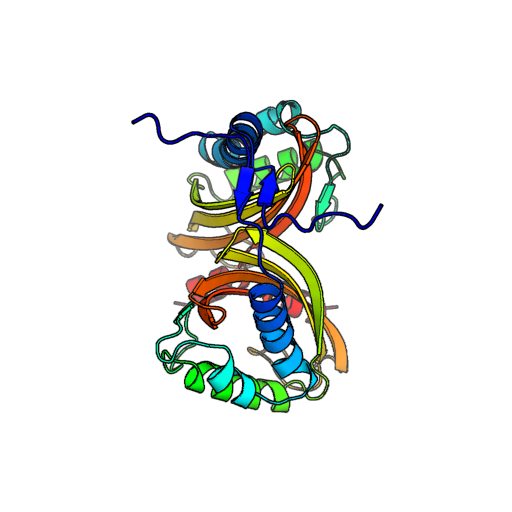98.69 58 GLY B CA 1
ATOM 1645 C C . GLY B 1 58 ? 18.578 -5.391 6.211 1 98.69 58 GLY B C 1
ATOM 1646 O O . GLY B 1 58 ? 18.75 -6.141 5.246 1 98.69 58 GLY B O 1
ATOM 1647 N N . LEU B 1 59 ? 17.969 -4.234 6.133 1 98.69 59 LEU B N 1
ATOM 1648 C CA . LEU B 1 59 ? 17.5 -3.785 4.824 1 98.69 59 LEU B CA 1
ATOM 1649 C C . LEU B 1 59 ? 18.688 -3.457 3.912 1 98.69 59 LEU B C 1
ATOM 1651 O O . LEU B 1 59 ? 18.609 -3.672 2.699 1 98.69 59 LEU B O 1
ATOM 1655 N N . GLN B 1 60 ? 19.766 -2.945 4.496 1 98.75 60 GLN B N 1
ATOM 1656 C CA . GLN B 1 60 ? 20.938 -2.66 3.684 1 98.75 60 GLN B CA 1
ATOM 1657 C C . GLN B 1 60 ? 21.438 -3.916 2.973 1 98.75 60 GLN B C 1
ATOM 1659 O O . GLN B 1 60 ? 21.797 -3.869 1.793 1 98.75 60 GLN B O 1
ATOM 1664 N N . ALA B 1 61 ? 21.438 -5.016 3.676 1 98.56 61 ALA B N 1
ATOM 1665 C CA . ALA B 1 61 ? 21.859 -6.281 3.084 1 98.56 61 ALA B CA 1
ATOM 1666 C C . ALA B 1 61 ? 20.922 -6.691 1.946 1 98.56 61 ALA B C 1
ATOM 1668 O O . ALA B 1 61 ? 21.391 -7.141 0.892 1 98.56 61 ALA B O 1
ATOM 1669 N N . ILE B 1 62 ? 19.688 -6.543 2.139 1 97.69 62 ILE B N 1
ATOM 1670 C CA . ILE B 1 62 ? 18.688 -6.879 1.123 1 97.69 62 ILE B CA 1
ATOM 1671 C C . ILE B 1 62 ? 18.875 -5.969 -0.09 1 97.69 62 ILE B C 1
ATOM 1673 O O . ILE B 1 62 ? 18.812 -6.43 -1.233 1 97.69 62 ILE B O 1
ATOM 1677 N N . MET B 1 63 ? 19.047 -4.664 0.163 1 98.19 63 MET B N 1
ATOM 1678 C CA . MET B 1 63 ? 19.281 -3.717 -0.923 1 98.19 63 MET B CA 1
ATOM 1679 C C . MET B 1 63 ? 20.469 -4.137 -1.773 1 98.19 63 MET B C 1
ATOM 1681 O O . MET B 1 63 ? 20.391 -4.148 -3.004 1 98.19 63 MET B O 1
ATOM 1685 N N . LYS B 1 64 ? 21.547 -4.488 -1.146 1 97.94 64 LYS B N 1
ATOM 1686 C CA . LYS B 1 64 ? 22.75 -4.902 -1.865 1 97.94 64 LYS B CA 1
ATOM 1687 C C . LYS B 1 64 ? 22.469 -6.121 -2.74 1 97.94 64 LYS B C 1
ATOM 1689 O O . LYS B 1 64 ? 22.938 -6.191 -3.881 1 97.94 64 LYS B O 1
ATOM 1694 N N . PHE B 1 65 ? 21.766 -7.016 -2.213 1 96.88 65 PHE B N 1
ATOM 1695 C CA . PHE B 1 65 ? 21.375 -8.203 -2.965 1 96.88 65 PHE B CA 1
ATOM 1696 C C . PHE B 1 65 ? 20.531 -7.816 -4.172 1 96.88 65 PHE B C 1
ATOM 1698 O O . PHE B 1 65 ? 20.766 -8.297 -5.281 1 96.88 65 PHE B O 1
ATOM 1705 N N . LEU B 1 66 ? 19.547 -6.883 -4.004 1 96.81 66 LEU B N 1
ATOM 1706 C CA . LEU B 1 66 ? 18.641 -6.469 -5.078 1 96.81 66 LEU B CA 1
ATOM 1707 C C . LEU B 1 66 ? 19.375 -5.652 -6.129 1 96.81 66 LEU B C 1
ATOM 1709 O O . LEU B 1 66 ? 19.062 -5.719 -7.316 1 96.81 66 LEU B O 1
ATOM 1713 N N . PHE B 1 67 ? 20.422 -4.961 -5.68 1 97.62 67 PHE B N 1
ATOM 1714 C CA . PHE B 1 67 ? 21.219 -4.215 -6.633 1 97.62 67 PHE B CA 1
ATOM 1715 C C . PHE B 1 67 ? 21.922 -5.156 -7.602 1 97.62 67 PHE B C 1
ATOM 1717 O O . PHE B 1 67 ? 22.141 -4.812 -8.766 1 97.62 67 PHE B O 1
ATOM 1724 N N . GLU B 1 68 ? 22.266 -6.309 -7.113 1 96.62 68 GLU B N 1
ATOM 1725 C CA . GLU B 1 68 ? 22.875 -7.316 -7.973 1 96.62 68 GLU B CA 1
ATOM 1726 C C . GLU B 1 68 ? 21.844 -7.957 -8.898 1 96.62 68 GLU B C 1
ATOM 1728 O O . GLU B 1 68 ? 22.125 -8.188 -10.078 1 96.62 68 GLU B O 1
ATOM 1733 N N . LEU B 1 69 ? 20.703 -8.211 -8.367 1 95.69 69 LEU B N 1
ATOM 1734 C CA . LEU B 1 69 ? 19.641 -8.875 -9.117 1 95.69 69 LEU B CA 1
ATOM 1735 C C . LEU B 1 69 ? 19.047 -7.941 -10.172 1 95.69 69 LEU B C 1
ATOM 1737 O O . LEU B 1 69 ? 18.656 -8.391 -11.258 1 95.69 69 LEU B O 1
ATOM 1741 N N . CYS B 1 70 ? 18.938 -6.668 -9.812 1 97.62 70 CYS B N 1
ATOM 1742 C CA . CYS B 1 70 ? 18.359 -5.617 -10.641 1 97.62 70 CYS B CA 1
ATOM 1743 C C . CYS B 1 70 ? 19.297 -4.418 -10.734 1 97.62 70 CYS B C 1
ATOM 1745 O O . CYS B 1 70 ? 19.047 -3.383 -10.109 1 97.62 70 CYS B O 1
ATOM 1747 N N . PRO B 1 71 ? 20.266 -4.461 -11.555 1 97.44 71 PRO B N 1
ATOM 1748 C CA . PRO B 1 71 ? 21.328 -3.461 -11.547 1 97.44 71 PRO B CA 1
ATOM 1749 C C . PRO B 1 71 ? 20.828 -2.059 -11.883 1 97.44 71 PRO B C 1
ATOM 1751 O O . PRO B 1 71 ? 21.438 -1.066 -11.469 1 97.44 71 PRO B O 1
ATOM 1754 N N . ASP B 1 72 ? 19.766 -1.943 -12.625 1 98.25 72 ASP B N 1
ATOM 1755 C CA . ASP B 1 72 ? 19.281 -0.624 -13.016 1 98.25 72 ASP B CA 1
ATOM 1756 C C . ASP B 1 72 ? 18.016 -0.26 -12.234 1 98.25 72 ASP B C 1
ATOM 1758 O O . ASP B 1 72 ? 17.188 0.521 -12.711 1 98.25 72 ASP B O 1
ATOM 1762 N N . ILE B 1 73 ? 17.828 -0.84 -11.078 1 98.31 73 ILE B N 1
ATOM 1763 C CA . ILE B 1 73 ? 16.641 -0.622 -10.25 1 98.31 73 ILE B CA 1
ATOM 1764 C C . ILE B 1 73 ? 16.516 0.865 -9.922 1 98.31 73 ILE B C 1
ATOM 1766 O O . ILE B 1 73 ? 17.5 1.53 -9.609 1 98.31 73 ILE B O 1
ATOM 1770 N N . GLU B 1 74 ? 15.336 1.361 -10.023 1 98.38 74 GLU B N 1
ATOM 1771 C CA . GLU B 1 74 ? 14.984 2.734 -9.664 1 98.38 74 GLU B CA 1
ATOM 1772 C C . GLU B 1 74 ? 13.625 2.801 -8.992 1 98.38 74 GLU B C 1
ATOM 1774 O O . GLU B 1 74 ? 12.688 2.104 -9.391 1 98.38 74 GLU B O 1
ATOM 1779 N N . ILE B 1 75 ? 13.562 3.605 -8.023 1 98.75 75 ILE B N 1
ATOM 1780 C CA . ILE B 1 75 ? 12.281 3.855 -7.379 1 98.75 75 ILE B CA 1
ATOM 1781 C C . ILE B 1 75 ? 11.75 5.227 -7.797 1 98.75 75 ILE B C 1
ATOM 1783 O O . ILE B 1 75 ? 12.461 6.227 -7.703 1 98.75 75 ILE B O 1
ATOM 1787 N N . VAL B 1 76 ? 10.586 5.281 -8.289 1 98.75 76 VAL B N 1
ATOM 1788 C CA . VAL B 1 76 ? 9.898 6.512 -8.664 1 98.75 76 VAL B CA 1
ATOM 1789 C C . VAL B 1 76 ? 8.781 6.805 -7.656 1 98.75 76 VAL B C 1
ATOM 1791 O O . VAL B 1 76 ? 7.844 6.02 -7.52 1 98.75 76 VAL B O 1
ATOM 1794 N N . ILE B 1 77 ? 8.891 7.895 -6.953 1 98.81 77 ILE B N 1
ATOM 1795 C CA . ILE B 1 77 ? 7.852 8.305 -6.012 1 98.81 77 ILE B CA 1
ATOM 1796 C C . ILE B 1 77 ? 6.699 8.961 -6.77 1 98.81 77 ILE B C 1
ATOM 1798 O O . ILE B 1 77 ? 6.91 9.883 -7.559 1 98.81 77 ILE B O 1
ATOM 1802 N N . HIS B 1 78 ? 5.531 8.531 -6.566 1 98.69 78 HIS B N 1
ATOM 1803 C CA . HIS B 1 78 ? 4.355 9.133 -7.18 1 98.69 78 HIS B CA 1
ATOM 1804 C C . HIS B 1 78 ? 3.719 10.164 -6.25 1 98.69 78 HIS B C 1
ATOM 1806 O O . HIS B 1 78 ? 3.244 11.203 -6.703 1 98.69 78 HIS B O 1
ATOM 1812 N N . GLU B 1 79 ? 3.75 9.812 -4.938 1 98.19 79 GLU B N 1
ATOM 1813 C CA . GLU B 1 79 ? 3.109 10.695 -3.971 1 98.19 79 GLU B CA 1
ATOM 1814 C C . GLU B 1 79 ? 3.6 10.414 -2.553 1 98.19 79 GLU B C 1
ATOM 1816 O O . GLU B 1 79 ? 3.803 9.258 -2.18 1 98.19 79 GLU B O 1
ATOM 1821 N N . ILE B 1 80 ? 3.799 11.445 -1.817 1 98.19 80 ILE B N 1
ATOM 1822 C CA . ILE B 1 80 ? 3.992 11.422 -0.372 1 98.19 80 ILE B CA 1
ATOM 1823 C C . ILE B 1 80 ? 2.941 12.297 0.304 1 98.19 80 ILE B C 1
ATOM 1825 O O . ILE B 1 80 ? 2.789 13.477 -0.043 1 98.19 80 ILE B O 1
ATOM 1829 N N . PHE B 1 81 ? 2.164 11.695 1.178 1 95.5 81 PHE B N 1
ATOM 1830 C CA . PHE B 1 81 ? 1.336 12.57 2.002 1 95.5 81 PHE B CA 1
ATOM 1831 C C . PHE B 1 81 ? 1.153 11.984 3.396 1 95.5 81 PHE B C 1
ATOM 1833 O O . PHE B 1 81 ? 1.623 10.883 3.68 1 95.5 81 PHE B O 1
ATOM 1840 N N . GLY B 1 82 ? 0.587 12.734 4.289 1 95.81 82 GLY B N 1
ATOM 1841 C CA . GLY B 1 82 ? 0.4 12.398 5.691 1 95.81 82 GLY B CA 1
ATOM 1842 C C . GLY B 1 82 ? 0.365 13.609 6.602 1 95.81 82 GLY B C 1
ATOM 1843 O O . GLY B 1 82 ? -0.008 14.703 6.172 1 95.81 82 GLY B O 1
ATOM 1844 N N . SER B 1 83 ? 0.604 13.312 7.844 1 95.19 83 SER B N 1
ATOM 1845 C CA . SER B 1 83 ? 0.739 14.328 8.883 1 95.19 83 SER B CA 1
ATOM 1846 C C . SER B 1 83 ? 1.989 14.102 9.719 1 95.19 83 SER B C 1
ATOM 1848 O O . SER B 1 83 ? 2.691 13.102 9.539 1 95.19 83 SER B O 1
ATOM 1850 N N . HIS B 1 84 ? 2.26 15.039 10.547 1 96.12 84 HIS B N 1
ATOM 1851 C CA . HIS B 1 84 ? 3.475 15.016 11.352 1 96.12 84 HIS B CA 1
ATOM 1852 C C . HIS B 1 84 ? 3.738 13.617 11.906 1 96.12 84 HIS B C 1
ATOM 1854 O O . HIS B 1 84 ? 2.844 12.992 12.477 1 96.12 84 HIS B O 1
ATOM 1860 N N . GLU B 1 85 ? 4.93 13.008 11.547 1 97.88 85 GLU B N 1
ATOM 1861 C CA . GLU B 1 85 ? 5.527 11.781 12.062 1 97.88 85 GLU B CA 1
ATOM 1862 C C . GLU B 1 85 ? 4.871 10.547 11.438 1 97.88 85 GLU B C 1
ATOM 1864 O O . GLU B 1 85 ? 5.16 9.414 11.836 1 97.88 85 GLU B O 1
ATOM 1869 N N . ARG B 1 86 ? 3.996 10.719 10.477 1 97.81 86 ARG B N 1
ATOM 1870 C CA . ARG B 1 86 ? 3.387 9.625 9.727 1 97.81 86 ARG B CA 1
ATOM 1871 C C . ARG B 1 86 ? 3.277 9.961 8.25 1 97.81 86 ARG B C 1
ATOM 1873 O O . ARG B 1 86 ? 2.682 10.977 7.879 1 97.81 86 ARG B O 1
ATOM 1880 N N . ALA B 1 87 ? 3.814 9.133 7.434 1 98.5 87 ALA B N 1
ATOM 1881 C CA . ALA B 1 87 ? 3.783 9.383 5.996 1 98.5 87 ALA B CA 1
ATOM 1882 C C . ALA B 1 87 ? 3.393 8.125 5.227 1 98.5 87 ALA B C 1
ATOM 1884 O O . ALA B 1 87 ? 3.824 7.023 5.566 1 98.5 87 ALA B O 1
ATOM 1885 N N . ALA B 1 88 ? 2.604 8.289 4.273 1 98.69 88 ALA B N 1
ATOM 1886 C CA . ALA B 1 88 ? 2.275 7.266 3.287 1 98.69 88 ALA B CA 1
ATOM 1887 C C . ALA B 1 88 ? 2.889 7.598 1.929 1 98.69 88 ALA B C 1
ATOM 1889 O O . ALA B 1 88 ? 2.863 8.75 1.494 1 98.69 88 ALA B O 1
ATOM 1890 N N . VAL B 1 89 ? 3.428 6.598 1.255 1 98.88 89 VAL B N 1
ATOM 1891 C CA . VAL B 1 89 ? 4.141 6.816 0.002 1 98.88 89 VAL B CA 1
ATOM 1892 C C . VAL B 1 89 ? 3.65 5.824 -1.053 1 98.88 89 VAL B C 1
ATOM 1894 O O . VAL B 1 89 ? 3.676 4.613 -0.833 1 98.88 89 VAL B O 1
ATOM 1897 N N . ARG B 1 90 ? 3.141 6.309 -2.133 1 98.75 90 ARG B N 1
ATOM 1898 C CA . ARG B 1 90 ? 2.93 5.531 -3.352 1 98.75 90 ARG B CA 1
ATOM 1899 C C . ARG B 1 90 ? 4.105 5.688 -4.309 1 98.75 90 ARG B C 1
ATOM 1901 O O . ARG B 1 90 ? 4.539 6.805 -4.594 1 98.75 90 ARG B O 1
ATOM 1908 N N . ALA B 1 91 ? 4.672 4.594 -4.723 1 98.81 91 ALA B N 1
ATOM 1909 C CA . ALA B 1 91 ? 5.84 4.609 -5.598 1 98.81 91 ALA B CA 1
ATOM 1910 C C . ALA B 1 91 ? 5.852 3.391 -6.516 1 98.81 91 ALA B C 1
ATOM 1912 O O . ALA B 1 91 ? 4.918 2.584 -6.5 1 98.81 91 ALA B O 1
ATOM 1913 N N . SER B 1 92 ? 6.828 3.342 -7.402 1 98.69 92 SER B N 1
ATOM 1914 C CA . SER B 1 92 ? 7.082 2.191 -8.266 1 98.69 92 SER B CA 1
ATOM 1915 C C . SER B 1 92 ? 8.57 1.859 -8.32 1 98.69 92 SER B C 1
ATOM 1917 O O . SER B 1 92 ? 9.414 2.76 -8.352 1 98.69 92 SER B O 1
ATOM 1919 N N . MET B 1 93 ? 8.812 0.597 -8.289 1 98.5 93 MET B N 1
ATOM 1920 C CA . MET B 1 93 ? 10.141 0.071 -8.555 1 98.5 93 MET B CA 1
ATOM 1921 C C . MET B 1 93 ? 10.273 -0.36 -10.016 1 98.5 93 MET B C 1
ATOM 1923 O O . MET B 1 93 ? 9.484 -1.174 -10.5 1 98.5 93 MET B O 1
ATOM 1927 N N . GLN B 1 94 ? 11.211 0.159 -10.672 1 98.56 94 GLN B N 1
ATOM 1928 C CA . GLN B 1 94 ? 11.422 -0.142 -12.086 1 98.56 94 GLN B CA 1
ATOM 1929 C C . GLN B 1 94 ? 12.812 -0.725 -12.312 1 98.56 94 GLN B C 1
ATOM 1931 O O . GLN B 1 94 ? 13.789 -0.27 -11.719 1 98.56 94 GLN B O 1
ATOM 1936 N N . PHE B 1 95 ? 12.875 -1.682 -13.141 1 98.12 95 PHE B N 1
ATOM 1937 C CA . PHE B 1 95 ? 14.148 -2.301 -13.477 1 98.12 95 PHE B CA 1
ATOM 1938 C C . PHE B 1 95 ? 14.008 -3.199 -14.703 1 98.12 95 PHE B C 1
ATOM 1940 O O . PHE B 1 95 ? 12.891 -3.498 -15.133 1 98.12 95 PHE B O 1
ATOM 1947 N N 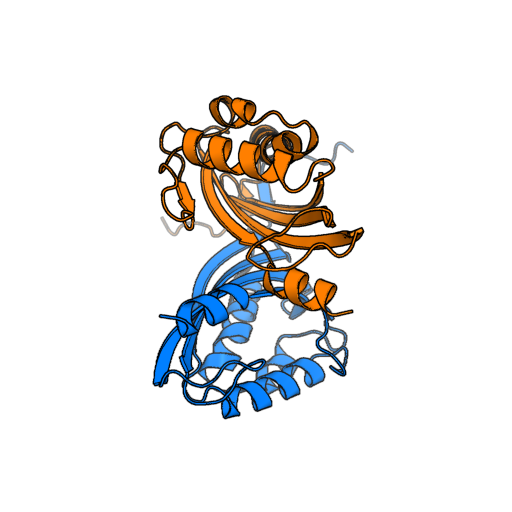. THR B 1 96 ? 15.109 -3.523 -15.305 1 98.19 96 THR B N 1
ATOM 1948 C CA . THR B 1 96 ? 15.133 -4.555 -16.344 1 98.19 96 THR B CA 1
ATOM 1949 C C . THR B 1 96 ? 15.273 -5.938 -15.711 1 98.19 96 THR B C 1
ATOM 1951 O O . THR B 1 96 ? 16.172 -6.164 -14.891 1 98.19 96 THR B O 1
ATOM 1954 N N . HIS B 1 97 ? 14.438 -6.848 -16.094 1 97.62 97 HIS B N 1
ATOM 1955 C CA . HIS B 1 97 ? 14.438 -8.188 -15.523 1 97.62 97 HIS B CA 1
ATOM 1956 C C . HIS B 1 97 ? 15.477 -9.078 -16.203 1 97.62 97 HIS B C 1
ATOM 1958 O O . HIS B 1 97 ? 15.141 -9.867 -17.094 1 97.62 97 HIS B O 1
ATOM 1964 N N . VAL B 1 98 ? 16.672 -9.102 -15.625 1 97.25 98 VAL B N 1
ATOM 1965 C CA . VAL B 1 98 ? 17.766 -9.758 -16.328 1 97.25 98 VAL B CA 1
ATOM 1966 C C . VAL B 1 98 ? 18.266 -10.953 -15.523 1 97.25 98 VAL B C 1
ATOM 1968 O O . VAL B 1 98 ? 19.125 -11.711 -15.984 1 97.25 98 VAL B O 1
ATOM 1971 N N . ASN B 1 99 ? 17.781 -11.133 -14.281 1 97.06 99 ASN B N 1
ATOM 1972 C CA . ASN B 1 99 ? 18.141 -12.25 -13.414 1 97.06 99 ASN B CA 1
ATOM 1973 C C . ASN B 1 99 ? 16.906 -12.938 -12.844 1 97.06 99 ASN B C 1
ATOM 1975 O O . ASN B 1 99 ? 15.812 -12.367 -12.852 1 97.06 99 ASN B O 1
ATOM 1979 N N . GLU B 1 100 ? 17.078 -14.156 -12.43 1 95.38 100 GLU B N 1
ATOM 1980 C CA . GLU B 1 100 ? 15.992 -14.867 -11.766 1 95.38 100 GLU B CA 1
ATOM 1981 C C . GLU B 1 100 ? 15.594 -14.172 -10.469 1 95.38 100 GLU B C 1
ATOM 1983 O O . GLU B 1 100 ? 16.453 -13.812 -9.664 1 95.38 100 GLU B O 1
ATOM 1988 N N . ILE B 1 101 ? 14.266 -13.938 -10.352 1 92.44 101 ILE B N 1
ATOM 1989 C CA . ILE B 1 101 ? 13.727 -13.336 -9.141 1 92.44 101 ILE B CA 1
ATOM 1990 C C . ILE B 1 101 ? 12.586 -14.188 -8.602 1 92.44 101 ILE B C 1
ATOM 1992 O O . ILE B 1 101 ? 11.57 -14.391 -9.281 1 92.44 101 ILE B O 1
ATOM 1996 N N . MET B 1 102 ? 12.711 -14.672 -7.41 1 85.81 102 MET B N 1
ATOM 1997 C CA . MET B 1 102 ? 11.664 -15.445 -6.738 1 85.81 102 MET B CA 1
ATOM 1998 C C . MET B 1 102 ? 11.211 -16.609 -7.605 1 85.81 102 MET B C 1
ATOM 2000 O O . MET B 1 102 ? 10.016 -16.875 -7.734 1 85.81 102 MET B O 1
ATOM 2004 N N . GLY B 1 103 ? 12.094 -17.156 -8.352 1 86.31 103 GLY B N 1
ATOM 2005 C CA . GLY B 1 103 ? 11.82 -18.328 -9.156 1 86.31 103 GLY B CA 1
ATOM 2006 C C . GLY B 1 103 ? 11.312 -18 -10.547 1 86.31 103 GLY B C 1
ATOM 2007 O O . GLY B 1 103 ? 11.008 -18.891 -11.336 1 86.31 103 GLY B O 1
ATOM 2008 N N . ILE B 1 104 ? 11.258 -16.781 -10.828 1 89.25 104 ILE B N 1
ATOM 2009 C CA . ILE B 1 104 ? 10.797 -16.344 -12.141 1 89.25 104 ILE B CA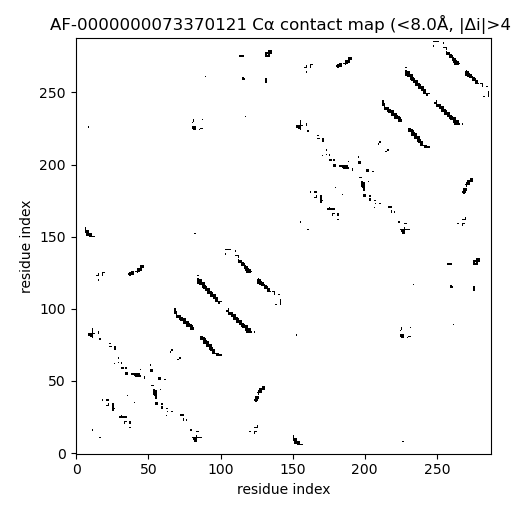 1
ATOM 2010 C C . ILE B 1 104 ? 11.992 -16.094 -13.055 1 89.25 104 ILE B C 1
ATOM 2012 O O . ILE B 1 104 ? 12.898 -15.336 -12.719 1 89.25 104 ILE B O 1
ATOM 2016 N N . ALA B 1 105 ? 11.992 -16.703 -14.172 1 93.56 105 ALA B N 1
ATOM 2017 C CA . ALA B 1 105 ? 13.078 -16.547 -15.133 1 93.56 105 ALA B CA 1
ATOM 2018 C C . ALA B 1 105 ? 13.133 -15.133 -15.68 1 93.56 105 ALA B C 1
ATOM 2020 O O . ALA B 1 105 ? 12.094 -14.477 -15.82 1 93.56 105 ALA B O 1
ATOM 2021 N N . PRO B 1 106 ? 14.305 -14.711 -16.047 1 95.19 106 PRO B N 1
ATOM 2022 C CA . PRO B 1 106 ? 14.422 -13.359 -16.609 1 95.19 106 PRO B CA 1
ATOM 2023 C C . PRO B 1 106 ? 13.664 -13.211 -17.922 1 95.19 106 PRO B C 1
ATOM 2025 O O . PRO B 1 106 ? 13.633 -14.141 -18.734 1 95.19 106 PRO B O 1
ATOM 2028 N N . THR B 1 107 ? 13.102 -12.078 -18.141 1 95.62 107 THR B N 1
ATOM 2029 C CA . THR B 1 107 ? 12.375 -11.781 -19.375 1 95.62 107 THR B CA 1
ATOM 2030 C C . THR B 1 107 ? 13.18 -10.828 -20.25 1 95.62 107 THR B C 1
ATOM 2032 O O . THR B 1 107 ? 12.859 -10.656 -21.438 1 95.62 107 THR B O 1
ATOM 2035 N N . ASN B 1 108 ? 14.133 -10.141 -19.672 1 96.88 108 ASN B N 1
ATOM 2036 C CA . ASN B 1 108 ? 14.961 -9.141 -20.328 1 96.88 108 ASN B CA 1
ATOM 2037 C C . ASN B 1 108 ? 14.141 -7.922 -20.75 1 96.88 108 ASN B C 1
ATOM 2039 O O . ASN B 1 108 ? 14.5 -7.223 -21.703 1 96.88 108 ASN B O 1
ATOM 2043 N N . LYS B 1 109 ? 13.055 -7.699 -20.109 1 97.06 109 LYS B N 1
ATOM 2044 C CA . LYS B 1 109 ? 12.203 -6.535 -20.344 1 97.06 109 LYS B CA 1
ATOM 2045 C C . LYS B 1 109 ? 12.211 -5.598 -19.141 1 97.06 109 LYS B C 1
ATOM 2047 O O . LYS B 1 109 ? 12.531 -6.016 -18.031 1 97.06 109 LYS B O 1
ATOM 2052 N N . LYS B 1 110 ? 11.891 -4.359 -19.422 1 97.69 110 LYS B N 1
ATOM 2053 C CA . LYS B 1 110 ? 11.648 -3.422 -18.328 1 97.69 110 LYS B CA 1
ATOM 2054 C C . LYS B 1 110 ? 10.328 -3.734 -17.625 1 97.69 110 LYS B C 1
ATOM 2056 O O . LYS B 1 110 ? 9.312 -3.967 -18.281 1 97.69 110 LYS B O 1
ATOM 2061 N N . VAL B 1 111 ? 10.398 -3.812 -16.359 1 97.62 111 VAL B N 1
ATOM 2062 C CA . VAL B 1 111 ? 9.219 -4.137 -15.562 1 97.62 111 VAL B CA 1
ATOM 2063 C C . VAL B 1 111 ? 9.008 -3.078 -14.484 1 97.62 111 VAL B C 1
ATOM 2065 O O . VAL B 1 111 ? 9.922 -2.299 -14.188 1 97.62 111 VAL B O 1
ATOM 2068 N N . THR B 1 112 ? 7.844 -3.025 -14.008 1 98.12 112 THR B N 1
ATOM 2069 C CA . THR B 1 112 ? 7.465 -2.094 -12.953 1 98.12 112 THR B CA 1
ATOM 2070 C C . THR B 1 112 ? 6.723 -2.816 -11.836 1 98.12 112 THR B C 1
ATOM 2072 O O . THR B 1 112 ? 5.809 -3.605 -12.094 1 98.12 112 THR B O 1
ATOM 2075 N N . VAL B 1 113 ? 7.121 -2.588 -10.625 1 97.88 113 VAL B N 1
ATOM 2076 C CA . VAL B 1 113 ? 6.492 -3.133 -9.422 1 97.88 113 VAL B CA 1
ATOM 2077 C C . VAL B 1 113 ? 5.941 -1.995 -8.57 1 97.88 113 VAL B C 1
ATOM 2079 O O . VAL B 1 113 ? 6.699 -1.148 -8.086 1 97.88 113 VAL B O 1
ATOM 2082 N N . ALA B 1 114 ? 4.656 -1.964 -8.352 1 98.5 114 ALA B N 1
ATOM 2083 C CA . ALA B 1 114 ? 4.062 -0.934 -7.504 1 98.5 114 ALA B CA 1
ATOM 2084 C C . ALA B 1 114 ? 4.469 -1.123 -6.047 1 98.5 114 ALA B C 1
ATOM 2086 O O . ALA B 1 114 ? 4.59 -2.254 -5.57 1 98.5 114 ALA B O 1
ATOM 2087 N N . LEU B 1 115 ? 4.625 -0.019 -5.367 1 98.31 115 LEU B N 1
ATOM 2088 C CA . LEU B 1 115 ? 4.957 0.023 -3.949 1 98.31 115 LEU B CA 1
ATOM 2089 C C . LEU B 1 115 ? 4.004 0.946 -3.195 1 98.31 115 LEU B C 1
ATOM 2091 O O . LEU B 1 115 ? 3.75 2.07 -3.633 1 98.31 115 LEU B O 1
ATOM 2095 N N . HIS B 1 116 ? 3.424 0.462 -2.152 1 98.88 116 HIS B N 1
ATOM 2096 C CA . HIS B 1 116 ? 2.703 1.278 -1.182 1 98.88 116 HIS B CA 1
ATOM 2097 C C . HIS B 1 116 ? 3.279 1.106 0.219 1 98.88 116 HIS B C 1
ATOM 2099 O O . HIS B 1 116 ? 3.234 0.012 0.785 1 98.88 116 HIS B O 1
ATOM 2105 N N . GLU B 1 117 ? 3.74 2.213 0.83 1 98.81 117 GLU B N 1
ATOM 2106 C CA . GLU B 1 117 ? 4.453 2.08 2.098 1 98.81 117 GLU B CA 1
ATOM 2107 C C . GLU B 1 117 ? 3.982 3.123 3.107 1 98.81 117 GLU B C 1
ATOM 2109 O O . GLU B 1 117 ? 3.604 4.234 2.73 1 98.81 117 GLU B O 1
ATOM 2114 N N . PHE B 1 118 ? 4.023 2.756 4.359 1 98.81 118 PHE B N 1
ATOM 2115 C CA . PHE B 1 118 ? 3.721 3.617 5.496 1 98.81 118 PHE B CA 1
ATOM 2116 C C . PHE B 1 118 ? 4.949 3.793 6.383 1 98.81 118 PHE B C 1
ATOM 2118 O O . PHE B 1 118 ? 5.598 2.814 6.754 1 98.81 118 PHE B O 1
ATOM 2125 N N . HIS B 1 119 ? 5.238 5.016 6.691 1 98.88 119 HIS B N 1
ATOM 2126 C CA . HIS B 1 119 ? 6.402 5.34 7.512 1 98.88 119 HIS B CA 1
ATOM 2127 C C . HIS B 1 119 ? 5.996 6.113 8.766 1 98.88 119 HIS B C 1
ATOM 2129 O O . HIS B 1 119 ? 5.238 7.082 8.68 1 98.88 119 HIS B O 1
ATOM 2135 N N . TYR B 1 120 ? 6.457 5.637 9.891 1 98.88 120 TYR B N 1
ATOM 2136 C CA . TYR B 1 120 ? 6.469 6.469 11.086 1 98.88 120 TYR B CA 1
ATOM 2137 C C . TYR B 1 120 ? 7.824 7.141 11.273 1 98.88 120 TYR B C 1
ATOM 2139 O O . TYR B 1 120 ? 8.859 6.566 10.922 1 98.88 120 TYR B O 1
ATOM 2147 N N . LEU B 1 121 ? 7.82 8.32 11.703 1 98.81 121 LEU B N 1
ATOM 2148 C CA . LEU B 1 121 ? 9.047 9.07 11.977 1 98.81 121 LEU B CA 1
ATOM 2149 C C . LEU B 1 121 ? 9.023 9.656 13.383 1 98.81 121 LEU B C 1
ATOM 2151 O O . LEU B 1 121 ? 7.953 9.938 13.922 1 98.81 121 LEU B O 1
ATOM 2155 N N . LYS B 1 122 ? 10.109 9.828 13.945 1 98.56 122 LYS B N 1
ATOM 2156 C CA . LYS B 1 122 ? 10.352 10.586 15.172 1 98.56 122 LYS B CA 1
ATOM 2157 C C . LYS B 1 122 ? 11.648 11.391 15.078 1 98.56 122 LYS B C 1
ATOM 2159 O O . LYS B 1 122 ? 12.688 10.852 14.695 1 98.56 122 LYS B O 1
ATOM 2164 N N . ASN B 1 123 ? 11.516 12.742 15.359 1 97.06 123 ASN B N 1
ATOM 2165 C CA . ASN B 1 123 ? 12.664 13.641 15.281 1 97.06 123 ASN B CA 1
ATOM 2166 C C . ASN B 1 123 ? 13.344 13.562 13.922 1 97.06 123 ASN B C 1
ATOM 2168 O O . ASN B 1 123 ? 14.57 13.477 13.844 1 97.06 123 ASN B O 1
ATOM 2172 N N . GLY B 1 124 ? 12.578 13.359 12.938 1 97.62 124 GLY B N 1
ATOM 2173 C CA . GLY B 1 124 ? 13.07 13.43 11.57 1 97.62 124 GLY B CA 1
ATOM 2174 C C . GLY B 1 124 ? 13.656 12.117 11.07 1 97.62 124 GLY B C 1
ATOM 2175 O O . GLY B 1 124 ? 14.172 12.047 9.953 1 97.62 124 GLY B O 1
ATOM 2176 N N . LYS B 1 125 ? 13.562 11.062 11.859 1 98.81 125 LYS B N 1
ATOM 2177 C CA . LYS B 1 125 ? 14.094 9.758 11.484 1 98.81 125 LYS B CA 1
ATOM 2178 C C . LYS B 1 125 ? 12.992 8.703 11.406 1 98.81 125 LYS B C 1
ATOM 2180 O O . LYS B 1 125 ? 12.008 8.781 12.141 1 98.81 125 LYS B O 1
ATOM 2185 N N . LEU B 1 126 ? 13.195 7.75 10.531 1 98.94 126 LEU B N 1
ATOM 2186 C CA . LEU B 1 126 ? 12.234 6.66 10.383 1 98.94 126 LEU B CA 1
ATOM 2187 C C . LEU B 1 126 ? 12.289 5.723 11.586 1 98.94 126 LEU B C 1
ATOM 2189 O O . LEU B 1 126 ? 13.367 5.344 12.031 1 98.94 126 LEU B O 1
ATOM 2193 N N . THR B 1 127 ? 11.117 5.41 12.094 1 98.94 127 THR B N 1
ATOM 2194 C CA . THR B 1 127 ? 11.039 4.465 13.195 1 98.94 127 THR B CA 1
ATOM 2195 C C . THR B 1 127 ? 10.422 3.146 12.75 1 98.94 127 THR B C 1
ATOM 2197 O O . THR B 1 127 ? 10.766 2.082 13.266 1 98.94 127 THR B O 1
ATOM 2200 N N . HIS B 1 128 ? 9.461 3.213 11.828 1 98.88 128 HIS B N 1
ATOM 2201 C CA . HIS B 1 128 ? 8.773 2.049 11.289 1 98.88 128 HIS B CA 1
ATOM 2202 C C . HIS B 1 128 ? 8.484 2.225 9.797 1 98.88 128 HIS B C 1
ATOM 2204 O O . HIS B 1 128 ? 8.164 3.328 9.352 1 98.88 128 HIS B O 1
ATOM 2210 N N . THR B 1 129 ? 8.547 1.156 9.094 1 98.88 129 THR B N 1
ATOM 2211 C CA . THR B 1 129 ? 8.078 1.1 7.711 1 98.88 129 THR B CA 1
ATOM 2212 C C . THR B 1 129 ? 7.277 -0.174 7.465 1 98.88 129 THR B C 1
ATOM 2214 O O . THR B 1 129 ? 7.781 -1.281 7.656 1 98.88 129 THR B O 1
ATOM 2217 N N . TRP B 1 130 ? 6.012 -0.029 7.184 1 98.81 130 TRP B N 1
ATOM 2218 C CA . TRP B 1 130 ? 5.223 -1.101 6.586 1 98.81 130 TRP B CA 1
ATOM 2219 C C . TRP B 1 130 ? 5.301 -1.046 5.062 1 98.81 130 TRP B C 1
ATOM 2221 O O . TRP B 1 130 ? 4.809 -0.101 4.441 1 98.81 130 TRP B O 1
ATOM 2231 N N . HIS B 1 131 ? 5.906 -1.979 4.512 1 98.62 131 HIS B N 1
ATOM 2232 C CA . HIS B 1 131 ? 6.109 -1.941 3.068 1 98.62 131 HIS B CA 1
ATOM 2233 C C . HIS B 1 131 ? 5.312 -3.035 2.367 1 98.62 131 HIS B C 1
ATOM 2235 O O . HIS B 1 131 ? 5.074 -4.102 2.941 1 98.62 131 HIS B O 1
ATOM 2241 N N . LEU B 1 132 ? 4.832 -2.756 1.22 1 98.62 132 LEU B N 1
ATOM 2242 C CA . LEU B 1 132 ? 4.121 -3.691 0.356 1 98.62 132 LEU B CA 1
ATOM 2243 C C . LEU B 1 132 ? 4.488 -3.467 -1.107 1 98.62 132 LEU B C 1
ATOM 2245 O O . LEU B 1 132 ? 4.414 -2.342 -1.604 1 98.62 132 LEU B O 1
ATOM 2249 N N . GLU B 1 133 ? 4.969 -4.5 -1.737 1 97.81 133 GLU B N 1
ATOM 2250 C CA . GLU B 1 133 ? 5.32 -4.488 -3.154 1 97.81 133 GLU B CA 1
ATOM 2251 C C . GLU B 1 133 ? 4.469 -5.48 -3.941 1 97.81 133 GLU B C 1
ATOM 2253 O O . GLU B 1 133 ? 4.18 -6.578 -3.461 1 97.81 133 GLU B O 1
ATOM 2258 N N . ASP B 1 134 ? 4.137 -5.152 -5.121 1 97.31 134 ASP B N 1
ATOM 2259 C CA . ASP B 1 134 ? 3.33 -6.012 -5.98 1 97.31 134 ASP B CA 1
ATOM 2260 C C . ASP B 1 134 ? 4.199 -7.051 -6.688 1 97.31 134 ASP B C 1
ATOM 2262 O O . ASP B 1 134 ? 4.328 -7.031 -7.914 1 97.31 134 ASP B O 1
ATOM 2266 N N . TRP B 1 135 ? 4.633 -8.055 -5.992 1 94.38 135 TRP B N 1
ATOM 2267 C CA . TRP 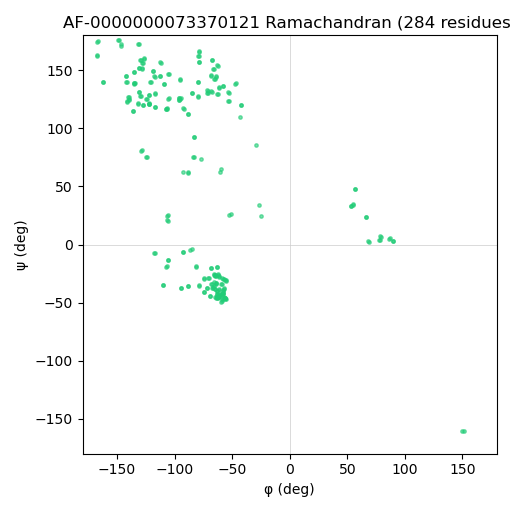B 1 135 ? 5.469 -9.094 -6.578 1 94.38 135 TRP B CA 1
ATOM 2268 C C . TRP B 1 135 ? 4.645 -10.016 -7.473 1 94.38 135 TRP B C 1
ATOM 2270 O O . TRP B 1 135 ? 5.164 -10.578 -8.438 1 94.38 135 TRP B O 1
ATOM 2280 N N . PHE B 1 136 ? 3.383 -10.164 -7.164 1 93.44 136 PHE B N 1
ATOM 2281 C CA . PHE B 1 136 ? 2.518 -10.945 -8.039 1 93.44 136 PHE B CA 1
ATOM 2282 C C . PHE B 1 136 ? 2.408 -10.297 -9.414 1 93.44 136 PHE B C 1
ATOM 2284 O O . PHE B 1 136 ? 2.367 -10.984 -10.43 1 93.44 136 PHE B O 1
ATOM 2291 N N . GLY B 1 137 ? 2.312 -8.953 -9.391 1 93.25 137 GLY B N 1
ATOM 2292 C CA . GLY B 1 137 ? 2.328 -8.234 -10.656 1 93.25 137 GLY B CA 1
ATOM 2293 C C . GLY B 1 137 ? 3.564 -8.523 -11.484 1 93.25 137 GLY B C 1
ATOM 2294 O O . GLY B 1 137 ? 3.492 -8.586 -12.719 1 93.25 137 GLY B O 1
ATOM 2295 N N . LEU B 1 138 ? 4.688 -8.664 -10.836 1 93.38 138 LEU B N 1
ATOM 2296 C CA . LEU B 1 138 ? 5.906 -9.016 -11.555 1 93.38 138 LEU B CA 1
ATOM 2297 C C . LEU B 1 138 ? 5.773 -10.391 -12.195 1 93.38 138 LEU B C 1
ATOM 2299 O O . LEU B 1 138 ? 6.16 -10.578 -13.352 1 93.38 138 LEU B O 1
ATOM 2303 N N . VAL B 1 139 ? 5.258 -11.328 -11.438 1 89.88 139 VAL B N 1
ATOM 2304 C CA . VAL B 1 139 ? 5.043 -12.672 -11.961 1 89.88 139 VAL B CA 1
ATOM 2305 C C . VAL B 1 139 ? 4.156 -12.617 -13.203 1 89.88 139 VAL B C 1
ATOM 2307 O O . VAL B 1 139 ? 4.465 -13.234 -14.219 1 89.88 139 VAL B O 1
ATOM 2310 N N . MET B 1 140 ? 3.131 -11.867 -13.109 1 89.12 140 MET B N 1
ATOM 2311 C CA . MET B 1 140 ? 2.193 -11.758 -14.227 1 89.12 140 MET B CA 1
ATOM 2312 C C . MET B 1 140 ? 2.863 -11.117 -15.438 1 89.12 140 MET B C 1
ATOM 2314 O O . MET B 1 140 ? 2.592 -11.508 -16.578 1 89.12 140 MET B O 1
ATOM 2318 N N . GLN B 1 141 ? 3.697 -10.141 -15.227 1 90.44 141 GLN B N 1
ATOM 2319 C CA . GLN B 1 141 ? 4.422 -9.461 -16.297 1 90.44 141 GLN B CA 1
ATOM 2320 C C . GLN B 1 141 ? 5.391 -10.414 -17 1 90.44 141 GLN B C 1
ATOM 2322 O O . GLN B 1 141 ? 5.742 -10.211 -18.156 1 90.44 141 GLN B O 1
ATOM 2327 N N . SER B 1 142 ? 5.84 -11.43 -16.297 1 86.81 142 SER B N 1
ATOM 2328 C CA . SER B 1 142 ? 6.828 -12.367 -16.828 1 86.81 142 SER B CA 1
ATOM 2329 C C . SER B 1 142 ? 6.172 -13.422 -17.719 1 86.81 142 SER B C 1
ATOM 2331 O O . SER B 1 142 ? 6.852 -14.102 -18.484 1 86.81 142 SER B O 1
ATOM 2333 N N . LYS B 1 143 ? 4.922 -13.594 -17.578 1 82.88 143 LYS B N 1
ATOM 2334 C CA . LYS B 1 143 ? 4.195 -14.57 -18.391 1 82.88 143 LYS B CA 1
ATOM 2335 C C . LYS B 1 143 ? 3.777 -13.977 -19.734 1 82.88 143 LYS B C 1
ATOM 2337 O O . LYS B 1 143 ? 3.199 -14.664 -20.578 1 82.88 143 LYS B O 1
ATOM 2342 N N . GLN B 1 144 ? 4.02 -12.719 -19.969 1 73.5 144 GLN B N 1
ATOM 2343 C CA . GLN B 1 144 ? 3.654 -12.109 -21.25 1 73.5 144 GLN B CA 1
ATOM 2344 C C . GLN B 1 144 ? 4.812 -12.18 -22.234 1 73.5 144 GLN B C 1
ATOM 2346 O O . GLN B 1 144 ? 5.977 -12.203 -21.844 1 73.5 144 GLN B O 1
#

Solvent-accessible surface area (backbone atoms only — not comparable to full-atom values): 15125 Å² total; per-residue (Å²): 141,78,87,74,82,74,55,56,36,49,30,57,44,72,58,42,51,48,33,55,52,49,60,48,44,22,56,55,68,69,37,53,69,53,40,70,73,35,32,38,80,72,16,40,60,37,76,68,57,92,88,44,50,81,24,50,66,22,55,32,55,51,49,54,53,45,43,68,51,23,74,66,40,34,60,46,78,76,45,77,49,37,26,55,50,36,38,35,36,41,32,33,41,31,28,48,32,71,37,71,52,97,86,37,70,50,69,70,40,80,46,68,28,48,31,37,33,40,33,34,37,56,97,50,18,35,44,34,32,44,61,45,58,33,58,43,54,43,55,56,60,58,74,104,140,79,84,74,81,74,56,55,37,49,30,57,44,72,58,43,51,50,34,55,51,48,61,49,44,22,53,56,68,70,36,53,69,54,41,70,72,35,32,38,78,72,16,40,60,35,76,69,59,92,90,45,50,81,24,50,65,22,54,32,54,51,50,56,53,44,44,69,50,24,72,65,37,34,58,47,77,76,44,76,50,37,25,55,49,36,38,37,36,40,32,33,40,31,29,48,33,71,37,69,52,99,86,39,68,51,72,69,39,79,44,67,28,49,32,36,34,38,34,33,38,57,97,50,19,34,43,35,34,44,60,44,58,32,58,41,56,45,55,58,60,58,75,104

Foldseek 3Di:
DPPCVVVDAAFADPLLVVLVVVCQVCLQVVPLCCLVVFADQQAAEPPADVPFDRGSVSVNVVSVVVCVQFVNKHKAWPDWGDHYQKIKTKIKIWGARCCDDPNQHGPRHIDIKIKIKMFGGDPSHTRYIYIDIRVVRVVVVSVD/DPDCVVVDAAFADPLLVVLVVVCQVCLQVVNLCCLVVFADQQAAEPPADVPFDRGSVSVNVVSVVVCVQFVNKHKAWPDWGDHYQKIKTKIKIWGARCCDDPNQHGPRHIDIKIKIKMFGGDPSHTRYIYIDIPVVRVVVVSVD

Secondary structure (DSSP, 8-state):
------SEEEPPPHHHHHHHHHHHHHHHHT-GGGHHHHEEEEEEEESPPTT--SSHHHHHHHHHHHHHH-TT-EEEEEEEEEETTEEEEEEEEEEE--S-BTTBPP--SEEEEEEEEEEEEETTEEEEEEEEE-HHHHHHHHT-/------SEEEPPPHHHHHHHHHHHHHHHHT-GGGHHHHEEEEEEEESPPTT--SSHHHHHHHHHHHHHH-TT-EEEEEEEEEETTEEEEEEEEEEE--S-BTTBPP--SEEEEEEEEEEEEETTEEEEEEEEE-HHHHHHHHT-

pLDDT: mean 94.44, std 11.87, range [25.88, 98.94]